Protein AF-A0A401Q6L5-F1 (afdb_monomer_lite)

Secondary structure (DSSP, 8-state):
-PPPPEEEEEETTEEEEEE---TTSEEE---TT-TT---EEEEEEEEEE-TT-EEEEEEE-SS--SEEESSSS--PPBSS---TTT--TT-EEEETTTTEEEEEEESTTS-----TT-SS-TT-EEEEEEEEEE--SSGGGPPPPPP---S---S---TTSHHHHHT-GGGTT-PPPTT------TT--

pLDDT: mean 80.49, std 14.36, range [46.62, 97.31]

Foldseek 3Di:
DDDWDWDFDDDPPDTDIDTDDDWPEEDEDDDPPPPAPQKDWDKDKDWFAAQLTKYKYKYFHPDAWLDWAWDPVRDDEDPDDDDSVPDAAFHKHADPVRRMIIGMHHLHPDDQDQPPDDPDDRNTDMDMTGTITHHAPDPNVDDPPDPPPPPCPPQQPPLVDLCSQLPDVQNPSGNDDPPDDDDDDPPND

InterPro domains:
  IPR052387 Fibrocystin [PTHR46769] (2-188)

Sequence (189 aa):
VSTVPYLDGHHYRYSGWKALIPSNETLSWYFERLDHITNISYTANFYHFKDNDYVLMLHHFPQSPNHFQILTPARNGSLQPLSWARNVNGDWYFDQDNLTLYYLVSGRGVPQQPNIISNLDPTMININVQFRVFRCFYQNCAPPPRATVTSGAPDYNVWSNSSFWELRSENNYSIPAEGDSVVIPKGKV

Structure (mmCIF, N/CA/C/O backbone):
data_AF-A0A401Q6L5-F1
#
_entry.id   AF-A0A401Q6L5-F1
#
loop_
_atom_site.group_PDB
_atom_site.id
_atom_site.type_symbol
_atom_site.label_atom_id
_atom_site.label_alt_id
_atom_site.label_comp_id
_atom_site.label_asym_id
_atom_site.label_entity_id
_atom_site.label_seq_id
_atom_site.pdbx_PDB_ins_code
_atom_site.Cartn_x
_atom_site.Cartn_y
_atom_site.Cartn_z
_atom_site.occupancy
_atom_site.B_iso_or_equiv
_atom_site.auth_seq_id
_atom_site.auth_comp_id
_atom_site.auth_asym_id
_atom_site.auth_atom_id
_atom_site.pdbx_PDB_model_num
ATOM 1 N N . VAL A 1 1 ? 3.802 -22.657 -3.151 1.00 47.16 1 VAL A N 1
ATOM 2 C CA . VAL A 1 1 ? 4.033 -21.301 -2.605 1.00 47.16 1 VAL A CA 1
ATOM 3 C C . VAL A 1 1 ? 5.535 -21.124 -2.492 1.00 47.16 1 VAL A C 1
ATOM 5 O O . VAL A 1 1 ? 6.165 -21.977 -1.883 1.00 47.16 1 VAL A O 1
ATOM 8 N N . SER A 1 2 ? 6.108 -20.132 -3.175 1.00 46.62 2 SER A N 1
ATOM 9 C CA . SER A 1 2 ? 7.536 -19.806 -3.071 1.00 46.62 2 SER A CA 1
ATOM 10 C C . SER A 1 2 ? 7.697 -18.751 -1.981 1.00 46.62 2 SER A C 1
ATOM 12 O O . SER A 1 2 ? 7.056 -17.704 -2.060 1.00 46.62 2 SER A O 1
ATOM 14 N N . THR A 1 3 ? 8.486 -19.037 -0.948 1.00 65.25 3 THR A N 1
ATOM 15 C CA . THR A 1 3 ? 8.753 -18.089 0.141 1.00 65.25 3 THR A CA 1
ATOM 16 C C . THR A 1 3 ? 10.013 -17.311 -0.195 1.00 65.25 3 THR A C 1
ATOM 18 O O . THR A 1 3 ? 11.064 -17.906 -0.434 1.00 65.25 3 THR A O 1
ATOM 21 N N . VAL A 1 4 ? 9.919 -15.982 -0.220 1.00 67.81 4 VAL A N 1
ATOM 22 C CA . VAL A 1 4 ? 11.081 -15.138 -0.501 1.00 67.81 4 VAL A CA 1
ATOM 23 C C . VAL A 1 4 ? 12.004 -15.135 0.725 1.00 67.81 4 VAL A C 1
ATOM 25 O O . VAL A 1 4 ? 11.559 -14.742 1.806 1.00 67.81 4 VAL A O 1
ATOM 28 N N . PRO A 1 5 ? 13.276 -15.560 0.600 1.00 71.19 5 PRO A N 1
ATOM 29 C CA . PRO A 1 5 ? 14.209 -15.514 1.716 1.00 71.19 5 PRO A CA 1
ATOM 30 C C . PRO A 1 5 ? 14.492 -14.059 2.090 1.00 71.19 5 PRO A C 1
ATOM 32 O O . PRO A 1 5 ? 14.669 -13.201 1.220 1.00 71.19 5 PRO A O 1
ATOM 35 N N . TYR A 1 6 ? 14.558 -13.786 3.390 1.00 72.88 6 TYR A N 1
ATOM 36 C CA . TYR A 1 6 ? 14.862 -12.461 3.907 1.00 72.88 6 TYR A CA 1
ATOM 37 C C . TYR A 1 6 ? 16.079 -12.491 4.828 1.00 72.88 6 TYR A C 1
ATOM 39 O O . TYR A 1 6 ? 16.360 -13.487 5.494 1.00 72.88 6 TYR A O 1
ATOM 47 N N . LEU A 1 7 ? 16.798 -11.373 4.871 1.00 70.25 7 LEU A N 1
ATOM 48 C CA . LEU A 1 7 ? 17.874 -11.129 5.824 1.00 70.25 7 LEU A CA 1
ATOM 49 C C . LEU A 1 7 ? 17.416 -10.078 6.830 1.00 70.25 7 LEU A C 1
ATOM 51 O O . LEU A 1 7 ? 16.885 -9.034 6.438 1.00 70.25 7 LEU A O 1
ATOM 55 N N . ASP A 1 8 ? 17.639 -10.355 8.113 1.00 67.38 8 ASP A N 1
ATOM 56 C CA . ASP A 1 8 ? 17.513 -9.349 9.161 1.00 67.38 8 ASP A CA 1
ATOM 57 C C . ASP A 1 8 ? 18.718 -8.406 9.085 1.00 67.38 8 ASP A C 1
ATOM 59 O O . ASP A 1 8 ? 19.875 -8.816 9.225 1.00 67.38 8 ASP A O 1
ATOM 63 N N . GLY A 1 9 ? 18.453 -7.147 8.751 1.00 59.09 9 GLY A N 1
ATOM 64 C CA . GLY A 1 9 ? 19.472 -6.127 8.597 1.00 59.09 9 GLY A CA 1
ATOM 65 C C . GLY A 1 9 ? 19.470 -5.184 9.787 1.00 59.09 9 GLY A C 1
ATOM 66 O O . GLY A 1 9 ? 18.683 -4.241 9.820 1.00 59.09 9 GLY A O 1
ATOM 67 N N . HIS A 1 10 ? 20.417 -5.357 10.706 1.00 49.84 10 HIS A N 1
ATOM 68 C CA . HIS A 1 10 ? 20.754 -4.318 11.675 1.00 49.84 10 HIS A CA 1
ATOM 69 C C . HIS A 1 10 ? 21.755 -3.337 11.054 1.00 49.84 10 HIS A C 1
ATOM 71 O O . HIS A 1 10 ? 22.954 -3.600 10.995 1.00 49.84 10 HIS A O 1
ATOM 77 N N . HIS A 1 11 ? 21.273 -2.184 10.590 1.00 51.03 11 HIS A N 1
ATOM 78 C CA . HIS A 1 11 ? 22.125 -1.020 10.336 1.00 51.03 11 HIS A CA 1
ATOM 79 C C . HIS A 1 11 ? 21.852 0.020 11.425 1.00 51.03 11 HIS A C 1
ATOM 81 O O . HIS A 1 11 ? 20.704 0.186 11.827 1.00 51.03 11 HIS A O 1
ATOM 87 N N . TYR A 1 12 ? 22.873 0.763 11.864 1.00 48.44 12 TYR A N 1
ATOM 88 C CA . TYR A 1 12 ? 22.839 1.710 13.000 1.00 48.44 12 TYR A CA 1
ATOM 89 C C . TYR A 1 12 ? 21.701 2.763 13.005 1.00 48.44 12 TYR A C 1
ATOM 91 O O . TYR A 1 12 ? 21.566 3.498 13.978 1.00 48.44 12 TYR A O 1
ATOM 99 N N . ARG A 1 13 ? 20.887 2.871 11.943 1.00 50.09 13 ARG A N 1
ATOM 100 C CA . ARG A 1 13 ? 19.726 3.774 11.856 1.00 50.09 13 ARG A CA 1
ATOM 101 C C . ARG A 1 13 ? 18.380 3.101 11.557 1.00 50.09 13 ARG A C 1
ATOM 103 O O . ARG A 1 13 ? 17.364 3.748 11.775 1.00 50.09 13 ARG A O 1
ATOM 110 N N . TYR A 1 14 ? 18.345 1.851 11.086 1.00 53.56 14 TYR A N 1
ATOM 111 C CA . TYR A 1 14 ? 17.099 1.159 10.734 1.00 53.56 14 TYR A CA 1
ATOM 112 C C . TYR A 1 14 ? 17.251 -0.352 10.945 1.00 53.56 14 TYR A C 1
ATOM 114 O O . TYR A 1 14 ? 18.115 -0.976 10.329 1.00 53.56 14 TYR A O 1
ATOM 122 N N . SER A 1 15 ? 16.396 -0.921 11.795 1.00 66.56 15 SER A N 1
ATOM 123 C CA . SER A 1 15 ? 16.124 -2.361 11.834 1.00 66.56 15 SER A CA 1
ATOM 124 C C . SER A 1 15 ? 15.038 -2.678 10.813 1.00 66.56 15 SER A C 1
ATOM 126 O O . SER A 1 15 ? 14.023 -1.981 10.760 1.00 66.56 15 SER A O 1
ATOM 128 N N . GLY A 1 16 ? 15.242 -3.706 9.995 1.00 74.62 16 GLY A N 1
ATOM 129 C CA . GLY A 1 16 ? 14.240 -4.140 9.030 1.00 74.62 16 GLY A CA 1
ATOM 130 C C . GLY A 1 16 ? 14.690 -5.332 8.197 1.00 74.62 16 GLY A C 1
ATOM 131 O O . GLY A 1 16 ? 15.856 -5.727 8.209 1.00 74.62 16 GLY A O 1
ATOM 132 N N . TRP A 1 17 ? 13.746 -5.881 7.441 1.00 81.88 17 TRP A N 1
ATOM 133 C CA . TRP A 1 17 ? 13.966 -7.041 6.585 1.00 81.88 17 TRP A CA 1
ATOM 134 C C . TRP A 1 17 ? 14.305 -6.620 5.159 1.00 81.88 17 TRP A C 1
ATOM 136 O O . TRP A 1 17 ? 13.762 -5.645 4.633 1.00 81.88 17 TRP A O 1
ATOM 146 N N . LYS A 1 18 ? 15.199 -7.375 4.519 1.00 84.81 18 LYS A N 1
ATOM 147 C CA . LYS A 1 18 ? 15.547 -7.207 3.104 1.00 84.81 18 LYS A CA 1
ATOM 148 C C . LYS A 1 18 ? 15.336 -8.515 2.370 1.00 84.81 18 LYS A C 1
ATOM 150 O O . LYS A 1 18 ? 15.726 -9.562 2.876 1.00 84.81 18 LYS A O 1
ATOM 155 N N . ALA A 1 19 ? 14.772 -8.435 1.175 1.00 85.44 19 ALA A N 1
ATOM 156 C CA . ALA A 1 19 ? 14.458 -9.587 0.348 1.00 85.44 19 ALA A CA 1
ATOM 157 C C . ALA A 1 19 ? 14.657 -9.239 -1.133 1.00 85.44 19 ALA A C 1
ATOM 159 O O . ALA A 1 19 ? 14.462 -8.090 -1.533 1.00 85.44 19 ALA A O 1
ATOM 160 N N . LEU A 1 20 ? 15.048 -10.230 -1.936 1.00 87.94 20 LEU A N 1
ATOM 161 C CA . LEU A 1 20 ? 15.057 -10.119 -3.395 1.00 87.94 20 LEU A CA 1
ATOM 162 C C . LEU A 1 20 ? 13.718 -10.613 -3.920 1.00 87.94 20 LEU A C 1
ATOM 164 O O . LEU A 1 20 ? 13.372 -11.772 -3.719 1.00 87.94 20 LEU A O 1
ATOM 168 N N . ILE A 1 21 ? 12.977 -9.740 -4.587 1.00 88.25 21 ILE A N 1
ATOM 169 C CA . ILE A 1 21 ? 11.648 -10.055 -5.101 1.00 88.25 21 ILE A CA 1
ATOM 170 C C . ILE A 1 21 ? 11.670 -10.170 -6.631 1.00 88.25 21 ILE A C 1
ATOM 172 O O . ILE A 1 21 ? 12.411 -9.424 -7.276 1.00 88.25 21 ILE A O 1
ATOM 176 N N . PRO A 1 22 ? 10.891 -11.089 -7.227 1.00 87.94 22 PRO A N 1
ATOM 177 C CA . PRO A 1 22 ? 10.763 -11.162 -8.676 1.00 87.94 22 PRO A CA 1
ATOM 178 C C . PRO A 1 22 ? 10.038 -9.920 -9.212 1.00 87.94 22 PRO A C 1
ATOM 180 O O . PRO A 1 22 ? 9.042 -9.469 -8.644 1.00 87.94 22 PRO A O 1
ATOM 183 N N . SER A 1 23 ? 10.557 -9.367 -10.309 1.00 85.94 23 SER A N 1
ATOM 184 C CA . SER A 1 23 ? 9.903 -8.278 -11.041 1.00 85.94 23 SER A CA 1
ATOM 185 C C . SER A 1 23 ? 8.742 -8.822 -11.876 1.00 85.94 23 SER A C 1
ATOM 187 O O . SER A 1 23 ? 8.784 -9.957 -12.346 1.00 85.94 23 SER A O 1
ATOM 189 N N . ASN A 1 24 ? 7.727 -7.991 -12.090 1.00 86.69 24 ASN A N 1
ATOM 190 C CA . ASN A 1 24 ? 6.527 -8.236 -12.893 1.00 86.69 24 ASN A CA 1
ATOM 191 C C . ASN A 1 24 ? 5.637 -9.383 -12.393 1.00 86.69 24 ASN A C 1
ATOM 193 O O . ASN A 1 24 ? 4.819 -9.918 -13.144 1.00 86.69 24 ASN A O 1
ATOM 197 N N . GLU A 1 25 ? 5.752 -9.723 -11.110 1.00 89.00 25 GLU A N 1
ATOM 198 C CA . GLU A 1 25 ? 4.947 -10.753 -10.458 1.00 89.00 25 GLU A CA 1
ATOM 199 C C . GLU A 1 25 ? 3.989 -10.190 -9.402 1.00 89.00 25 GLU A C 1
ATOM 201 O O . GLU A 1 25 ? 4.050 -9.022 -9.003 1.00 89.00 25 GLU A O 1
ATOM 206 N N . THR A 1 26 ? 3.070 -11.054 -8.962 1.00 91.62 26 THR A N 1
ATOM 207 C CA . THR A 1 26 ? 2.181 -10.789 -7.829 1.00 91.62 26 THR A CA 1
ATOM 208 C C . THR A 1 26 ? 2.727 -11.458 -6.579 1.00 91.62 26 THR A C 1
ATOM 210 O O . THR A 1 26 ? 2.923 -12.672 -6.558 1.00 91.62 26 THR A O 1
ATOM 213 N N . LEU A 1 27 ? 2.943 -10.677 -5.524 1.00 91.81 27 LEU A N 1
ATOM 214 C CA . LEU A 1 27 ? 3.530 -11.141 -4.275 1.00 91.81 27 LEU A CA 1
ATOM 215 C C . LEU A 1 27 ? 2.526 -11.036 -3.139 1.00 91.81 27 LEU A C 1
ATOM 217 O O . LEU A 1 27 ? 2.063 -9.949 -2.798 1.00 91.81 27 LEU A O 1
ATOM 221 N N . SER A 1 28 ? 2.237 -12.180 -2.524 1.00 90.94 28 SER A N 1
ATOM 222 C CA . SER A 1 28 ? 1.484 -12.242 -1.277 1.00 90.94 28 SER A CA 1
ATOM 223 C C . SER A 1 28 ? 2.401 -11.884 -0.117 1.00 90.94 28 SER A C 1
ATOM 225 O O . SER A 1 28 ? 3.315 -12.641 0.211 1.00 90.94 28 SER A O 1
ATOM 227 N N . TRP A 1 29 ? 2.141 -10.749 0.519 1.00 87.00 29 TRP A N 1
ATOM 228 C CA . TRP A 1 29 ? 2.836 -10.318 1.721 1.00 87.00 29 TRP A CA 1
ATOM 229 C C . TRP A 1 29 ? 1.934 -10.556 2.929 1.00 87.00 29 TRP A C 1
ATOM 231 O O . TRP A 1 29 ? 0.799 -10.092 2.972 1.00 87.00 29 TRP A O 1
ATOM 241 N N . TYR A 1 30 ? 2.432 -11.282 3.923 1.00 85.44 30 TYR A N 1
ATOM 242 C CA . TYR A 1 30 ? 1.715 -11.518 5.170 1.00 85.44 30 TYR A CA 1
ATOM 243 C C . TYR A 1 30 ? 2.706 -11.660 6.322 1.00 85.44 30 TYR A C 1
ATOM 245 O O . TYR A 1 30 ? 3.886 -11.946 6.117 1.00 85.44 30 TYR A O 1
ATOM 253 N N . PHE A 1 31 ? 2.223 -11.439 7.540 1.00 79.75 31 PHE A N 1
ATOM 254 C CA . PHE A 1 31 ? 3.014 -11.631 8.746 1.00 79.75 31 PHE A CA 1
ATOM 255 C C . PHE A 1 31 ? 2.628 -12.962 9.386 1.00 79.75 31 PHE A C 1
ATOM 257 O O . PHE A 1 31 ? 1.464 -13.194 9.708 1.00 79.75 31 PHE A O 1
ATOM 264 N N . GLU A 1 32 ? 3.601 -13.851 9.553 1.00 76.56 32 GLU A N 1
ATOM 265 C CA . GLU A 1 32 ? 3.371 -15.150 10.182 1.00 76.56 32 GLU A CA 1
ATOM 266 C C . GLU A 1 32 ? 3.078 -15.014 11.680 1.00 76.56 32 GLU A C 1
ATOM 268 O O . GLU A 1 32 ? 3.728 -14.236 12.379 1.00 76.56 32 GLU A O 1
ATOM 273 N N . ARG A 1 33 ? 2.154 -15.849 12.180 1.00 69.44 33 ARG A N 1
ATOM 274 C CA . ARG A 1 33 ? 1.802 -15.987 13.610 1.00 69.44 33 ARG A CA 1
ATOM 275 C C . ARG A 1 33 ? 1.191 -14.735 14.248 1.00 69.44 33 ARG A C 1
ATOM 277 O O . ARG A 1 33 ? 1.338 -14.515 15.449 1.00 69.44 33 ARG A O 1
ATOM 284 N N . LEU A 1 34 ? 0.511 -13.913 13.454 1.00 67.50 34 LEU A N 1
ATOM 285 C CA . LEU A 1 34 ? -0.226 -12.751 13.936 1.00 67.50 34 LEU A CA 1
ATOM 286 C C . LEU A 1 34 ? -1.681 -12.862 13.466 1.00 67.50 34 LEU A C 1
ATOM 288 O O . LEU A 1 34 ? -2.046 -12.398 12.391 1.00 67.50 34 LEU A O 1
ATOM 292 N N . ASP A 1 35 ? -2.506 -13.512 14.288 1.00 58.75 35 ASP A N 1
ATOM 293 C CA . ASP A 1 35 ? -3.836 -14.010 13.899 1.00 58.75 35 ASP A CA 1
ATOM 294 C C . ASP A 1 35 ? -4.891 -12.913 13.648 1.00 58.75 35 ASP A C 1
ATOM 296 O O . ASP A 1 35 ? -5.978 -13.194 13.150 1.00 58.75 35 ASP A O 1
ATOM 300 N N . HIS A 1 36 ? -4.617 -11.658 14.018 1.00 62.19 36 HIS A N 1
ATOM 301 C CA . HIS A 1 36 ? -5.632 -10.597 14.040 1.00 62.19 36 HIS A CA 1
ATOM 302 C C . HIS A 1 36 ? -5.080 -9.195 13.749 1.00 62.19 36 HIS A C 1
ATOM 304 O O . HIS A 1 36 ? -5.542 -8.208 14.331 1.00 62.19 36 HIS A O 1
ATOM 310 N N . ILE A 1 37 ? -4.107 -9.061 12.841 1.00 67.31 37 ILE A N 1
ATOM 311 C CA . ILE A 1 37 ? -3.666 -7.718 12.447 1.00 67.31 37 ILE A CA 1
ATOM 312 C C . ILE A 1 37 ? -4.709 -7.075 11.533 1.00 67.31 37 ILE A C 1
ATOM 314 O O . ILE A 1 37 ? -4.789 -7.347 10.339 1.00 67.31 37 ILE A O 1
ATOM 318 N N . THR A 1 38 ? -5.495 -6.175 12.113 1.00 68.62 38 THR A N 1
ATOM 319 C CA . THR A 1 38 ? -6.417 -5.283 11.392 1.00 68.62 38 THR A CA 1
ATOM 320 C C . THR A 1 38 ? -5.801 -3.916 11.095 1.00 68.62 38 THR A C 1
ATOM 322 O O . THR A 1 38 ? -6.381 -3.123 10.355 1.00 68.62 38 THR A O 1
ATOM 325 N N . ASN A 1 39 ? -4.633 -3.634 11.677 1.00 85.62 39 ASN A N 1
ATOM 326 C CA . ASN A 1 39 ? -3.897 -2.390 11.517 1.00 85.62 39 ASN A CA 1
ATOM 327 C C . ASN A 1 39 ? -2.444 -2.698 11.151 1.00 85.62 39 ASN A C 1
ATOM 329 O O . ASN A 1 39 ? -1.664 -3.136 11.996 1.00 85.62 39 ASN A O 1
ATOM 333 N N . ILE A 1 40 ? -2.101 -2.487 9.884 1.00 87.88 40 ILE A N 1
ATOM 334 C CA . ILE A 1 40 ? -0.755 -2.704 9.362 1.00 87.88 40 ILE A CA 1
ATOM 335 C C . ILE A 1 40 ? -0.187 -1.349 8.960 1.00 87.88 40 ILE A C 1
ATOM 337 O O . ILE A 1 40 ? -0.759 -0.639 8.128 1.00 87.88 40 ILE A O 1
ATOM 341 N N . SER A 1 41 ? 0.984 -1.024 9.502 1.00 90.25 41 SER A N 1
ATOM 342 C CA . SER A 1 41 ? 1.768 0.119 9.053 1.00 90.25 41 SER A CA 1
ATOM 343 C C . SER A 1 41 ? 3.236 -0.245 8.906 1.00 90.25 41 SER A C 1
ATOM 345 O O . SER A 1 41 ? 3.828 -0.777 9.844 1.00 90.25 41 SER A O 1
ATOM 347 N N . TYR A 1 42 ? 3.832 0.080 7.763 1.00 90.25 42 TYR A N 1
ATOM 348 C CA . TYR A 1 42 ? 5.268 -0.065 7.543 1.00 90.25 42 TYR A CA 1
ATOM 349 C C . TYR A 1 42 ? 5.767 0.906 6.474 1.00 90.25 42 TYR A C 1
ATOM 351 O O . TYR A 1 42 ? 5.008 1.407 5.643 1.00 90.25 42 TYR A O 1
ATOM 359 N N . THR A 1 43 ? 7.078 1.119 6.474 1.00 91.31 43 THR A N 1
ATOM 360 C CA . THR A 1 43 ? 7.783 1.782 5.378 1.00 91.31 43 THR A CA 1
ATOM 361 C C . THR A 1 43 ? 8.601 0.738 4.633 1.00 91.31 43 THR A C 1
ATOM 363 O O . THR A 1 43 ? 9.310 -0.045 5.264 1.00 91.31 43 THR A O 1
ATOM 366 N N . ALA A 1 44 ? 8.524 0.730 3.306 1.00 90.75 44 ALA A N 1
ATOM 367 C CA . ALA A 1 44 ? 9.322 -0.153 2.460 1.00 90.75 44 ALA A CA 1
ATOM 368 C C . ALA A 1 44 ? 10.017 0.646 1.357 1.00 90.75 44 ALA A C 1
ATOM 370 O O . ALA A 1 44 ? 9.455 1.600 0.821 1.00 90.75 44 ALA A O 1
ATOM 371 N N . ASN A 1 45 ? 11.243 0.251 1.020 1.00 90.75 45 ASN A N 1
ATOM 372 C CA . ASN A 1 45 ? 11.984 0.805 -0.107 1.00 90.75 45 ASN A CA 1
ATOM 373 C C . ASN A 1 45 ? 12.181 -0.287 -1.151 1.00 90.75 45 ASN A C 1
ATOM 375 O O . ASN A 1 45 ? 12.801 -1.314 -0.874 1.00 90.75 45 ASN A O 1
ATOM 379 N N . PHE A 1 46 ? 11.662 -0.034 -2.343 1.00 91.19 46 PHE A N 1
ATOM 380 C CA . PHE A 1 46 ? 11.824 -0.876 -3.514 1.00 91.19 46 PHE A CA 1
ATOM 381 C C . PHE A 1 46 ? 12.894 -0.241 -4.393 1.00 91.19 46 PHE A C 1
ATOM 383 O O . PHE A 1 46 ? 12.763 0.915 -4.792 1.00 91.19 46 PHE A O 1
ATOM 390 N N . TYR A 1 47 ? 13.985 -0.961 -4.628 1.00 89.31 47 TYR A N 1
ATOM 391 C CA . TYR A 1 47 ? 15.166 -0.417 -5.292 1.00 89.31 47 TYR A CA 1
ATOM 392 C C . TYR A 1 47 ? 15.223 -0.826 -6.761 1.00 89.31 47 TYR A C 1
ATOM 394 O O . TYR A 1 47 ? 14.812 -1.930 -7.109 1.00 89.31 47 TYR A O 1
ATOM 402 N N . HIS A 1 48 ? 15.817 0.042 -7.581 1.00 88.31 48 HIS A N 1
ATOM 403 C CA . HIS A 1 48 ? 16.215 -0.251 -8.962 1.00 88.31 48 HIS A CA 1
ATOM 404 C C . HIS A 1 48 ? 15.070 -0.583 -9.934 1.00 88.31 48 HIS A C 1
ATOM 406 O O . HIS A 1 48 ? 15.209 -1.461 -10.781 1.00 88.31 48 HIS A O 1
ATOM 412 N N . PHE A 1 49 ? 13.955 0.140 -9.845 1.00 90.12 49 PHE A N 1
ATOM 413 C CA . PHE A 1 49 ? 12.851 0.005 -10.797 1.00 90.12 49 PHE A CA 1
ATOM 414 C C . PHE A 1 49 ? 13.137 0.819 -12.059 1.00 90.12 49 PHE A C 1
ATOM 416 O O . PHE A 1 49 ? 13.415 2.016 -11.968 1.00 90.12 49 PHE A O 1
ATOM 423 N N . LYS A 1 50 ? 13.027 0.202 -13.237 1.00 90.06 50 LYS A N 1
ATOM 424 C CA . LYS A 1 50 ? 12.875 0.914 -14.515 1.00 90.06 50 LYS A CA 1
ATOM 425 C C . LYS A 1 50 ? 11.416 1.286 -14.746 1.00 90.06 50 LYS A C 1
ATOM 427 O O . LYS A 1 50 ? 10.525 0.759 -14.088 1.00 90.06 50 LYS A O 1
ATOM 432 N N . ASP A 1 51 ? 11.159 2.145 -15.734 1.00 88.81 51 ASP A N 1
ATOM 433 C CA . ASP A 1 51 ? 9.798 2.598 -16.068 1.00 88.81 51 ASP A CA 1
ATOM 434 C C . ASP A 1 51 ? 8.811 1.437 -16.278 1.00 88.81 51 ASP A C 1
ATOM 436 O O . ASP A 1 51 ? 7.679 1.515 -15.816 1.00 88.81 51 ASP A O 1
ATOM 440 N N . ASN A 1 52 ? 9.264 0.336 -16.890 1.00 90.81 52 ASN A N 1
ATOM 441 C CA . ASN A 1 52 ? 8.443 -0.846 -17.167 1.00 90.81 52 ASN A CA 1
ATOM 442 C C . ASN A 1 52 ? 8.447 -1.915 -16.066 1.00 90.81 52 ASN A C 1
ATOM 444 O O . ASN A 1 52 ? 7.742 -2.913 -16.209 1.00 90.81 52 ASN A O 1
ATOM 448 N N . ASP A 1 53 ? 9.229 -1.735 -15.002 1.00 91.94 53 ASP A N 1
ATOM 449 C CA . ASP A 1 53 ? 9.245 -2.680 -13.891 1.00 91.94 53 ASP A CA 1
ATOM 450 C C . ASP A 1 53 ? 8.074 -2.394 -12.956 1.00 91.94 53 ASP A C 1
ATOM 452 O O . ASP A 1 53 ? 7.798 -1.241 -12.590 1.00 91.94 53 ASP A O 1
ATOM 456 N N . TYR A 1 54 ? 7.394 -3.456 -12.540 1.00 93.69 54 TYR A N 1
ATOM 457 C CA . TYR A 1 54 ? 6.346 -3.372 -11.539 1.00 93.69 54 TYR A CA 1
ATOM 458 C C . TYR A 1 54 ? 6.303 -4.615 -10.658 1.00 93.69 54 TYR A C 1
ATOM 460 O O . TYR A 1 54 ? 6.781 -5.680 -11.021 1.00 93.69 54 TYR A O 1
ATOM 468 N N . VAL A 1 55 ? 5.681 -4.488 -9.496 1.00 94.12 55 VAL A N 1
ATOM 469 C CA . VAL A 1 55 ? 5.307 -5.606 -8.635 1.00 94.12 55 VAL A CA 1
ATOM 470 C C . VAL A 1 55 ? 3.899 -5.337 -8.127 1.00 94.12 55 VAL A C 1
ATOM 472 O O . VAL A 1 55 ? 3.586 -4.225 -7.688 1.00 94.12 55 VAL A O 1
ATOM 475 N N . LEU A 1 56 ? 3.041 -6.352 -8.203 1.00 94.88 56 LEU A N 1
ATOM 476 C CA . LEU A 1 56 ? 1.708 -6.298 -7.620 1.00 94.88 56 LEU A CA 1
ATOM 477 C C . LEU A 1 56 ? 1.767 -6.895 -6.218 1.00 94.88 56 LEU A C 1
ATOM 479 O O . LEU A 1 56 ? 2.011 -8.083 -6.042 1.00 94.88 56 LEU A O 1
ATOM 483 N N . MET A 1 57 ? 1.549 -6.070 -5.210 1.00 94.69 57 MET A N 1
ATOM 484 C CA . MET A 1 57 ? 1.606 -6.499 -3.821 1.00 94.69 57 MET A CA 1
ATOM 485 C C . MET A 1 57 ? 0.198 -6.817 -3.326 1.00 94.69 57 MET A C 1
ATOM 487 O O . MET A 1 57 ? -0.723 -6.025 -3.532 1.00 94.69 57 MET A O 1
ATOM 491 N N . LEU A 1 58 ? 0.048 -7.956 -2.656 1.00 94.00 58 LEU A N 1
ATOM 492 C CA . LEU A 1 58 ? -1.212 -8.452 -2.113 1.00 94.00 58 LEU A CA 1
ATOM 493 C C . LEU A 1 58 ? -1.131 -8.587 -0.588 1.00 94.00 58 LEU A C 1
ATOM 495 O O . LEU A 1 58 ? -0.176 -9.165 -0.073 1.00 94.00 58 LEU A O 1
ATOM 499 N N . HIS A 1 59 ? -2.157 -8.098 0.112 1.00 92.38 59 HIS A N 1
ATOM 500 C CA . HIS A 1 59 ? -2.398 -8.358 1.538 1.00 92.38 59 HIS A CA 1
ATOM 501 C C . HIS A 1 59 ? -3.807 -8.902 1.734 1.00 92.38 59 HIS A C 1
ATOM 503 O O . HIS A 1 59 ? -4.776 -8.292 1.277 1.00 92.38 59 HIS A O 1
ATOM 509 N N . HIS A 1 60 ? -3.919 -10.009 2.459 1.00 91.56 60 HIS A N 1
ATOM 510 C CA . HIS A 1 60 ? -5.200 -10.547 2.901 1.00 91.56 60 HIS A CA 1
ATOM 511 C C . HIS A 1 60 ? -5.506 -10.070 4.323 1.00 91.56 60 HIS A C 1
ATOM 513 O O . HIS A 1 60 ? -4.631 -10.126 5.191 1.00 91.56 60 HIS A O 1
ATOM 519 N N . PHE A 1 61 ? -6.735 -9.612 4.567 1.00 89.44 61 PHE A N 1
ATOM 520 C CA . PHE A 1 61 ? -7.139 -9.083 5.866 1.00 89.44 61 PHE A CA 1
ATOM 521 C C . PHE A 1 61 ? -8.207 -9.948 6.538 1.00 89.44 61 PHE A C 1
ATOM 523 O O . PHE A 1 61 ? -9.186 -10.322 5.898 1.00 89.44 61 PHE A O 1
ATOM 530 N N . PRO A 1 62 ? -8.104 -10.174 7.861 1.00 86.62 62 PRO A N 1
ATOM 531 C CA . PRO A 1 62 ? -9.134 -10.892 8.612 1.00 86.62 62 PRO A CA 1
ATOM 532 C C . PRO A 1 62 ? -10.415 -10.064 8.813 1.00 86.62 62 PRO A C 1
ATOM 534 O O . PRO A 1 62 ? -11.448 -10.600 9.205 1.00 86.62 62 PRO A O 1
ATOM 537 N N . GLN A 1 63 ? -10.358 -8.744 8.604 1.00 86.62 63 GLN A N 1
ATOM 538 C CA . GLN A 1 63 ? -11.495 -7.826 8.713 1.00 86.62 63 GLN A CA 1
ATOM 539 C C . GLN A 1 63 ? -11.375 -6.716 7.670 1.00 86.62 63 GLN A C 1
ATOM 541 O O . GLN A 1 63 ? -10.263 -6.293 7.366 1.00 86.62 63 GLN A O 1
ATOM 546 N N . SER A 1 64 ? -12.506 -6.186 7.195 1.00 88.62 64 SER A N 1
ATOM 547 C CA . SER A 1 64 ? -12.526 -5.076 6.233 1.00 88.62 64 SER A CA 1
ATOM 548 C C . SER A 1 64 ? -11.925 -3.792 6.827 1.00 88.62 64 SER A C 1
ATOM 550 O O . SER A 1 64 ? -12.521 -3.215 7.746 1.00 88.62 64 SER A O 1
ATOM 552 N N . PRO A 1 65 ? -10.802 -3.283 6.287 1.00 89.94 65 PRO A N 1
ATOM 553 C CA . PRO A 1 65 ? -10.291 -1.959 6.624 1.00 89.94 65 PRO A CA 1
ATOM 554 C C . PRO A 1 65 ? -11.177 -0.858 6.021 1.00 89.94 65 PRO A C 1
ATOM 556 O O . PRO A 1 65 ? -11.979 -1.110 5.119 1.00 89.94 65 PRO A O 1
ATOM 559 N N . ASN A 1 66 ? -11.034 0.376 6.514 1.00 89.56 66 ASN A N 1
ATOM 560 C CA . ASN A 1 66 ? -11.756 1.546 5.981 1.00 89.56 66 ASN A CA 1
ATOM 561 C C . ASN A 1 66 ? -10.816 2.637 5.465 1.00 89.56 66 ASN A C 1
ATOM 563 O O . ASN A 1 66 ? -11.260 3.545 4.767 1.00 89.56 66 ASN A O 1
ATOM 567 N N . HIS A 1 67 ? -9.537 2.566 5.828 1.00 90.94 67 HIS A N 1
ATOM 568 C CA . HIS A 1 67 ? -8.523 3.514 5.410 1.00 90.94 67 HIS A CA 1
ATOM 569 C C . HIS A 1 67 ? -7.381 2.783 4.721 1.00 90.94 67 HIS A C 1
ATOM 571 O O . HIS A 1 67 ? -6.872 1.792 5.247 1.00 90.94 67 HIS A O 1
ATOM 577 N N . PHE A 1 68 ? -6.967 3.311 3.572 1.00 93.31 68 PHE A N 1
ATOM 578 C CA . PHE A 1 68 ? -5.880 2.778 2.768 1.00 93.31 68 PHE A CA 1
ATOM 579 C C . PHE A 1 68 ? -4.959 3.918 2.347 1.00 93.31 68 PHE A C 1
ATOM 581 O O . PHE A 1 68 ? -5.376 4.857 1.670 1.00 93.31 68 PHE A O 1
ATOM 588 N N . GLN A 1 69 ? -3.692 3.816 2.729 1.00 94.75 69 GLN A N 1
ATOM 589 C CA . GLN A 1 69 ? -2.630 4.709 2.295 1.00 94.75 69 GLN A CA 1
ATOM 590 C C . GLN A 1 69 ? -1.433 3.851 1.893 1.00 94.75 69 GLN A C 1
ATOM 592 O O . GLN A 1 69 ? -0.858 3.156 2.722 1.00 94.75 69 GLN A O 1
ATOM 597 N N . ILE A 1 70 ? -1.078 3.875 0.609 1.00 95.06 70 ILE A N 1
ATOM 598 C CA . ILE A 1 70 ? 0.082 3.141 0.074 1.00 95.06 70 ILE A CA 1
ATOM 599 C C . ILE A 1 70 ? 1.289 4.069 -0.066 1.00 95.06 70 ILE A C 1
ATOM 601 O O . ILE A 1 70 ? 2.417 3.707 0.267 1.00 95.06 70 ILE A O 1
ATOM 605 N N . LEU A 1 71 ? 1.038 5.281 -0.563 1.00 93.00 71 LEU A N 1
ATOM 606 C CA . LEU A 1 71 ? 2.019 6.338 -0.769 1.00 93.00 71 LEU A CA 1
ATOM 607 C C . LEU A 1 71 ? 1.572 7.616 -0.055 1.00 93.00 71 LEU A C 1
ATOM 609 O O . LEU A 1 71 ? 0.413 7.765 0.340 1.00 93.00 71 LEU A O 1
ATOM 613 N N . THR A 1 72 ? 2.504 8.557 0.051 1.00 88.19 72 THR A N 1
ATOM 614 C CA . THR A 1 72 ? 2.236 9.932 0.472 1.00 88.19 72 THR A CA 1
ATOM 615 C C . THR A 1 72 ? 2.591 10.860 -0.695 1.00 88.19 72 THR A C 1
ATOM 617 O O . THR A 1 72 ? 3.751 10.854 -1.109 1.00 88.19 72 THR A O 1
ATOM 620 N N . PRO A 1 73 ? 1.645 11.652 -1.237 1.00 88.56 73 PRO A N 1
ATOM 621 C CA . PRO A 1 73 ? 0.252 11.807 -0.805 1.00 88.56 73 PRO A CA 1
ATOM 622 C C . PRO A 1 73 ? -0.625 10.576 -1.095 1.00 88.56 73 PRO A C 1
ATOM 624 O O . PRO A 1 73 ? -0.345 9.797 -2.006 1.00 88.56 73 PRO A O 1
ATOM 627 N N . ALA A 1 74 ? -1.697 10.417 -0.311 1.00 88.06 74 ALA A N 1
ATOM 628 C CA . ALA A 1 74 ? -2.653 9.327 -0.485 1.00 88.06 74 ALA A CA 1
ATOM 629 C C . ALA A 1 74 ? -3.382 9.438 -1.835 1.00 88.06 74 ALA A C 1
ATOM 631 O O . ALA A 1 74 ? -3.700 10.535 -2.298 1.00 88.06 74 ALA A O 1
ATOM 632 N N . ARG A 1 75 ? -3.657 8.288 -2.456 1.00 91.31 75 ARG A N 1
ATOM 633 C CA . ARG A 1 75 ? -4.370 8.179 -3.737 1.00 91.31 75 ARG A CA 1
ATOM 634 C C . ARG A 1 75 ? -5.708 7.480 -3.521 1.00 91.31 75 ARG A C 1
ATOM 636 O O . ARG A 1 75 ? -5.831 6.663 -2.611 1.00 91.31 75 ARG A O 1
ATOM 643 N N . ASN A 1 76 ? -6.692 7.793 -4.358 1.00 93.88 76 ASN A N 1
ATOM 644 C CA . ASN A 1 76 ? -7.991 7.123 -4.325 1.00 93.88 76 ASN A CA 1
ATOM 645 C C . ASN A 1 76 ? -7.876 5.683 -4.837 1.00 93.88 76 ASN A C 1
ATOM 647 O O . ASN A 1 76 ? -7.063 5.398 -5.716 1.00 93.88 76 ASN A O 1
ATOM 651 N N . GLY A 1 77 ? -8.714 4.799 -4.301 1.00 94.56 77 GLY A N 1
ATOM 652 C CA . GLY A 1 77 ? -8.776 3.407 -4.731 1.00 94.56 77 GLY A CA 1
ATOM 653 C C . GLY A 1 77 ? -9.399 3.263 -6.112 1.00 94.56 77 GLY A C 1
ATOM 654 O O . GLY A 1 77 ? -10.338 3.977 -6.470 1.00 94.56 77 GLY A O 1
ATOM 655 N N . SER A 1 78 ? -8.880 2.314 -6.880 1.00 96.31 78 SER A N 1
ATOM 656 C CA . SER A 1 78 ? -9.477 1.855 -8.125 1.00 96.31 78 SER A CA 1
ATOM 657 C C . SER A 1 78 ? -10.789 1.124 -7.840 1.00 96.31 78 SER A C 1
ATOM 659 O O . SER A 1 78 ? -10.907 0.398 -6.856 1.00 96.31 78 SER A O 1
ATOM 661 N N . LEU A 1 79 ? -11.762 1.279 -8.738 1.00 95.00 79 LEU A N 1
ATOM 662 C CA . LEU A 1 79 ? -13.019 0.521 -8.716 1.00 95.00 79 LEU A CA 1
ATOM 663 C C . LEU A 1 79 ? -12.893 -0.843 -9.411 1.00 95.00 79 LEU A C 1
ATOM 665 O O . LEU A 1 79 ? -13.762 -1.695 -9.265 1.00 95.00 79 LEU A O 1
ATOM 669 N N . GLN A 1 80 ? -11.834 -1.035 -10.199 1.00 95.88 80 GLN A N 1
ATOM 670 C CA . GLN A 1 80 ? -11.568 -2.259 -10.955 1.00 95.88 80 GLN A CA 1
ATOM 671 C C . GLN A 1 80 ? -10.225 -2.869 -10.535 1.00 95.88 80 GLN A C 1
ATOM 673 O O . GLN A 1 80 ? -9.332 -2.122 -10.114 1.00 95.88 80 GLN A O 1
ATOM 678 N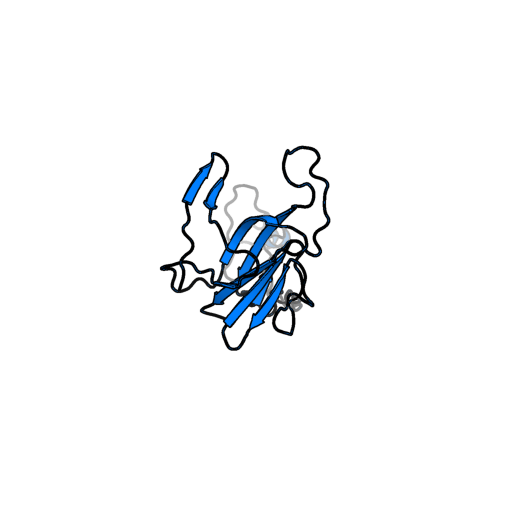 N . PRO A 1 81 ? -10.040 -4.190 -10.716 1.00 95.75 81 PRO A N 1
ATOM 679 C CA . PRO A 1 81 ? -8.750 -4.835 -10.521 1.00 95.75 81 PRO A CA 1
ATOM 680 C C . PRO A 1 81 ? -7.626 -4.132 -11.284 1.00 95.75 81 PRO A C 1
ATOM 682 O O . PRO A 1 81 ? -7.808 -3.658 -12.412 1.00 95.75 81 PRO A O 1
ATOM 685 N N . LEU A 1 82 ? -6.457 -4.069 -10.648 1.00 95.06 82 LEU A N 1
ATOM 686 C CA . LEU A 1 82 ? -5.292 -3.396 -11.206 1.00 95.06 82 LEU A CA 1
ATOM 687 C C . LEU A 1 82 ? -4.772 -4.138 -12.438 1.00 95.06 82 LEU A C 1
ATOM 689 O O 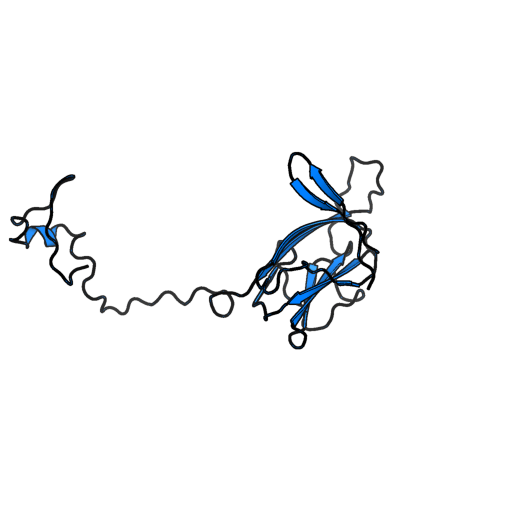. LEU A 1 82 ? -4.776 -5.365 -12.511 1.00 95.06 82 LEU A O 1
ATOM 693 N N . SER A 1 83 ? -4.287 -3.372 -13.407 1.00 91.19 83 SER A N 1
ATOM 694 C CA . SER A 1 83 ? -3.683 -3.886 -14.630 1.00 91.19 83 SER A CA 1
ATOM 695 C C . SER A 1 83 ? -2.526 -2.995 -15.049 1.00 91.19 83 SER A C 1
ATOM 697 O O . SER A 1 83 ? -2.652 -1.770 -15.048 1.00 91.19 83 SER A O 1
ATOM 699 N N . TRP A 1 84 ? -1.425 -3.601 -15.493 1.00 86.88 84 TRP A N 1
ATOM 700 C CA . TRP A 1 84 ? -0.259 -2.855 -15.969 1.00 86.88 84 TRP A CA 1
ATOM 701 C C . TRP A 1 84 ? -0.606 -1.830 -17.062 1.00 86.88 84 TRP A C 1
ATOM 703 O O . TRP A 1 84 ? -0.049 -0.739 -17.104 1.00 86.88 84 TRP A O 1
ATOM 713 N N . ALA A 1 85 ? -1.566 -2.137 -17.936 1.00 88.88 85 ALA A N 1
ATOM 714 C CA . ALA A 1 85 ? -1.943 -1.258 -19.042 1.00 88.88 85 ALA A CA 1
ATOM 715 C C . ALA A 1 85 ? -2.585 0.072 -18.604 1.00 88.88 85 ALA A C 1
ATOM 717 O O . ALA A 1 85 ? -2.532 1.040 -19.357 1.00 88.88 85 ALA A O 1
ATOM 718 N N . ARG A 1 86 ? -3.216 0.123 -17.423 1.00 91.62 86 ARG A N 1
ATOM 719 C CA . ARG A 1 86 ? -4.061 1.258 -17.002 1.00 91.62 86 ARG A CA 1
ATOM 720 C C . ARG A 1 86 ? -3.622 1.909 -15.698 1.00 91.62 86 ARG A C 1
ATOM 722 O O . ARG A 1 86 ? -4.136 2.971 -15.365 1.00 91.62 86 ARG A O 1
ATOM 729 N N . ASN A 1 87 ? -2.709 1.276 -14.969 1.00 94.88 87 ASN A N 1
ATOM 730 C CA . ASN A 1 87 ? -2.330 1.695 -13.631 1.00 94.88 87 ASN A CA 1
ATOM 731 C C . ASN A 1 87 ? -0.879 2.167 -13.557 1.00 94.88 87 ASN A C 1
ATOM 733 O O . ASN A 1 87 ? -0.032 1.806 -14.379 1.00 94.88 87 ASN A O 1
ATOM 737 N N . VAL A 1 88 ? -0.623 3.006 -12.559 1.00 94.38 88 VAL A N 1
ATOM 738 C CA . VAL A 1 88 ? 0.687 3.597 -12.262 1.00 94.38 88 VAL A CA 1
ATOM 739 C C . VAL A 1 88 ? 1.027 3.420 -10.785 1.00 94.38 88 VAL A C 1
ATOM 741 O O . VAL A 1 88 ? 0.201 2.960 -9.992 1.00 94.38 88 VAL A O 1
ATOM 744 N N . ASN A 1 89 ? 2.247 3.800 -10.406 1.00 94.56 89 ASN A N 1
ATOM 745 C CA . ASN A 1 89 ? 2.758 3.606 -9.057 1.00 94.56 89 ASN A CA 1
ATOM 746 C C . ASN A 1 89 ? 1.794 4.118 -7.969 1.00 94.56 89 ASN A C 1
ATOM 748 O O . ASN A 1 89 ? 1.312 5.254 -8.009 1.00 94.56 89 ASN A O 1
ATOM 752 N N . GLY A 1 90 ? 1.528 3.281 -6.969 1.00 94.25 90 GLY A N 1
ATOM 753 C CA . GLY A 1 90 ? 0.655 3.594 -5.841 1.00 94.25 90 GLY A CA 1
ATOM 754 C C . GLY A 1 90 ? -0.843 3.504 -6.115 1.00 94.25 90 GLY A C 1
ATOM 755 O O . GLY A 1 90 ? -1.614 3.804 -5.203 1.00 94.25 90 GLY A O 1
ATOM 756 N N . ASP A 1 91 ? -1.274 3.116 -7.321 1.00 96.25 91 ASP A N 1
ATOM 757 C CA . ASP A 1 91 ? -2.663 2.695 -7.525 1.00 96.25 91 ASP A CA 1
ATOM 758 C C . ASP A 1 91 ? -2.947 1.447 -6.684 1.00 96.25 91 ASP A C 1
ATOM 760 O O . ASP A 1 91 ? -2.110 0.547 -6.566 1.00 96.25 91 ASP A O 1
ATOM 764 N N . TRP A 1 92 ? -4.144 1.385 -6.109 1.00 97.25 92 TRP A N 1
ATOM 765 C CA . TRP A 1 92 ? -4.572 0.273 -5.271 1.00 97.25 92 TRP A CA 1
ATOM 766 C C . TRP A 1 92 ? -6.024 -0.109 -5.547 1.00 97.25 92 TRP A C 1
AT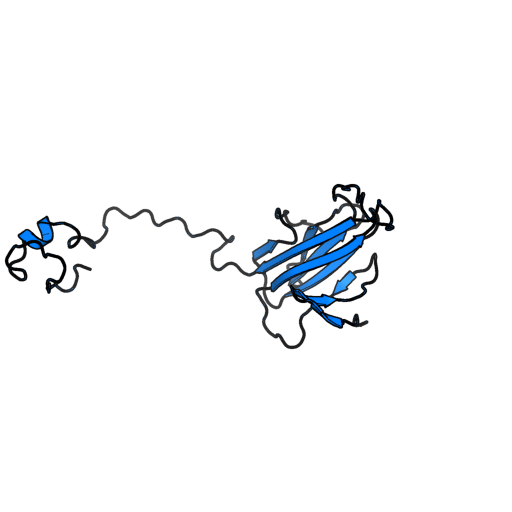OM 768 O O . TRP A 1 92 ? -6.812 0.716 -5.999 1.00 97.25 92 TRP A O 1
ATOM 778 N N . TYR A 1 93 ? -6.373 -1.364 -5.297 1.00 97.31 93 TYR A N 1
ATOM 779 C CA . TYR A 1 93 ? -7.712 -1.930 -5.440 1.00 97.31 93 TYR A CA 1
ATOM 780 C C . TYR A 1 93 ? -7.996 -2.810 -4.226 1.00 97.31 93 TYR A C 1
ATOM 782 O O . TYR A 1 93 ? -7.145 -3.608 -3.835 1.00 97.31 93 TYR A O 1
ATOM 790 N N . PHE A 1 94 ? -9.176 -2.669 -3.632 1.00 96.31 94 PHE A N 1
ATOM 791 C CA . PHE A 1 94 ? -9.603 -3.521 -2.529 1.00 96.31 94 PHE A CA 1
ATOM 792 C C . PHE A 1 94 ? -10.766 -4.398 -2.980 1.00 96.31 94 PHE A C 1
ATOM 794 O O . PHE A 1 94 ? -11.844 -3.899 -3.302 1.00 96.31 94 PHE A O 1
ATOM 801 N N . ASP A 1 95 ? -10.522 -5.703 -2.992 1.00 96.00 95 ASP A N 1
ATOM 802 C CA . ASP A 1 95 ? -11.536 -6.723 -3.196 1.00 96.00 95 ASP A CA 1
ATOM 803 C C . ASP A 1 95 ? -12.283 -6.937 -1.876 1.00 96.00 95 ASP A C 1
ATOM 805 O O . ASP A 1 95 ? -11.736 -7.486 -0.914 1.00 96.00 95 ASP A O 1
ATOM 809 N N . GLN A 1 96 ? -13.525 -6.455 -1.828 1.00 93.69 96 GLN A N 1
ATOM 810 C CA . GLN A 1 96 ? -14.375 -6.531 -0.642 1.00 93.69 96 GLN A CA 1
ATOM 811 C C . GLN A 1 96 ? -14.871 -7.952 -0.365 1.00 93.69 96 GLN A C 1
ATOM 813 O O . GLN A 1 96 ? -15.091 -8.281 0.799 1.00 93.69 96 GLN A O 1
ATOM 818 N N . ASP A 1 97 ? -15.000 -8.789 -1.397 1.00 94.50 97 ASP A N 1
ATOM 819 C CA . ASP A 1 97 ? -15.511 -10.152 -1.260 1.00 94.50 97 ASP A CA 1
ATOM 820 C C . ASP A 1 97 ? -14.448 -11.058 -0.629 1.00 94.50 97 ASP A C 1
ATOM 822 O O . ASP A 1 97 ? -14.739 -11.841 0.275 1.00 94.50 97 ASP A O 1
ATOM 826 N N . ASN A 1 98 ? -13.189 -10.895 -1.050 1.00 94.00 98 ASN A N 1
ATOM 827 C CA . ASN A 1 98 ? -12.053 -11.665 -0.533 1.00 94.00 98 ASN A CA 1
ATOM 828 C C . ASN A 1 98 ? -11.255 -10.938 0.561 1.00 94.00 98 ASN A C 1
ATOM 830 O O . ASN A 1 98 ? -10.199 -11.429 0.962 1.00 94.00 98 ASN A O 1
ATOM 834 N N . LEU A 1 99 ? -11.690 -9.753 1.006 1.00 93.06 99 LEU A N 1
ATOM 835 C CA . LEU A 1 99 ? -10.971 -8.892 1.961 1.00 93.06 99 LEU A CA 1
ATOM 836 C C . LEU A 1 99 ? -9.485 -8.711 1.611 1.00 93.06 99 LEU A C 1
ATOM 838 O O . LEU A 1 99 ? -8.600 -8.784 2.467 1.00 93.06 99 LEU A O 1
ATOM 842 N N . THR A 1 100 ? -9.205 -8.507 0.326 1.00 94.25 100 THR A N 1
ATOM 843 C CA . THR A 1 100 ? -7.844 -8.543 -0.210 1.00 94.25 100 THR A CA 1
ATOM 844 C C . THR A 1 100 ? -7.488 -7.219 -0.868 1.00 94.25 100 THR A C 1
ATOM 846 O O . THR A 1 100 ? -8.165 -6.744 -1.778 1.00 94.25 100 THR A O 1
ATOM 849 N N . LEU A 1 101 ? -6.398 -6.613 -0.406 1.00 95.38 101 LEU A N 1
ATOM 850 C CA . LEU A 1 101 ? -5.841 -5.398 -0.988 1.00 95.38 101 LEU A CA 1
ATOM 851 C C . LEU A 1 101 ? -4.771 -5.753 -2.007 1.00 95.38 101 LEU A C 1
ATOM 853 O O . LEU A 1 101 ? -3.836 -6.487 -1.698 1.00 95.38 101 LEU A O 1
ATOM 857 N N . TYR A 1 102 ? -4.866 -5.118 -3.163 1.00 96.62 102 TYR A N 1
ATOM 858 C CA . TYR A 1 102 ? -3.858 -5.112 -4.205 1.00 96.62 102 TYR A CA 1
ATOM 859 C C . TYR A 1 102 ? -3.313 -3.694 -4.330 1.00 96.62 102 TYR A C 1
ATOM 861 O O . TYR A 1 102 ? -4.093 -2.746 -4.420 1.00 96.62 102 TYR A O 1
ATOM 869 N N . TYR A 1 103 ? -1.998 -3.521 -4.372 1.00 96.50 103 TYR A N 1
ATOM 870 C CA . TYR A 1 103 ? -1.396 -2.234 -4.719 1.00 96.50 103 TYR A CA 1
ATOM 871 C C . TYR A 1 103 ? -0.204 -2.411 -5.650 1.00 96.50 103 TYR A C 1
ATOM 873 O O . TYR A 1 103 ? 0.540 -3.388 -5.560 1.00 96.50 103 TYR A O 1
ATOM 881 N N . LEU A 1 104 ? -0.048 -1.464 -6.570 1.00 95.81 104 LEU A N 1
ATOM 882 C CA . LEU A 1 104 ? 0.995 -1.493 -7.583 1.00 95.81 104 LEU A CA 1
ATOM 883 C C . LEU A 1 104 ? 2.202 -0.682 -7.116 1.00 95.81 104 LEU A C 1
ATOM 885 O O . LEU A 1 104 ? 2.086 0.509 -6.820 1.00 95.81 104 LEU A O 1
ATOM 889 N N . VAL A 1 105 ? 3.368 -1.317 -7.105 1.00 95.00 105 VAL A N 1
ATOM 890 C CA . VAL A 1 105 ? 4.661 -0.639 -6.991 1.00 95.00 105 VAL A CA 1
ATOM 891 C C . VAL A 1 105 ? 5.295 -0.675 -8.371 1.00 95.00 105 VAL A C 1
ATOM 893 O O . VAL A 1 105 ? 5.520 -1.761 -8.895 1.00 95.00 105 VAL A O 1
ATOM 896 N N . SER A 1 106 ? 5.545 0.473 -8.998 1.00 94.06 106 SER A N 1
ATOM 897 C CA . SER A 1 106 ? 6.081 0.504 -10.366 1.00 94.06 106 SER A CA 1
ATOM 898 C C . SER A 1 106 ? 6.975 1.699 -10.641 1.00 94.06 106 SER A C 1
ATOM 900 O O . SER A 1 106 ? 6.768 2.769 -10.073 1.00 94.06 106 SER A O 1
ATOM 902 N N . GLY A 1 107 ? 7.901 1.559 -11.592 1.00 91.62 107 GLY A N 1
ATOM 903 C CA . GLY A 1 107 ? 8.674 2.702 -12.081 1.00 91.62 107 GLY A CA 1
ATOM 904 C C . GLY A 1 107 ? 7.814 3.734 -12.817 1.00 91.62 107 GLY A C 1
ATOM 905 O O . GLY A 1 107 ? 8.094 4.932 -12.773 1.00 91.62 107 GLY A O 1
ATOM 906 N N . ARG A 1 108 ? 6.713 3.284 -13.433 1.00 91.38 108 ARG A N 1
ATOM 907 C CA . ARG A 1 108 ? 5.798 4.138 -14.192 1.00 91.38 108 ARG A CA 1
ATOM 908 C C . ARG A 1 108 ? 5.128 5.208 -13.335 1.00 91.38 108 ARG A C 1
ATOM 910 O O . ARG A 1 108 ? 4.502 4.919 -12.311 1.00 91.38 108 ARG A O 1
ATOM 917 N N . GLY A 1 109 ? 5.153 6.436 -13.850 1.00 83.88 109 GLY A N 1
ATOM 918 C CA . GLY A 1 109 ? 4.461 7.586 -13.262 1.00 83.88 109 GLY A CA 1
ATOM 919 C C . GLY A 1 109 ? 5.200 8.218 -12.083 1.00 83.88 109 GLY A C 1
ATOM 920 O O . GLY A 1 109 ? 4.663 9.123 -11.447 1.00 83.88 109 GLY A O 1
ATOM 921 N N . VAL A 1 110 ? 6.424 7.770 -11.795 1.00 83.25 110 VAL A N 1
ATOM 922 C CA . VAL A 1 110 ? 7.302 8.408 -10.817 1.00 83.25 110 VAL A CA 1
ATOM 923 C C . VAL A 1 110 ? 8.241 9.364 -11.560 1.00 83.25 110 VAL A C 1
ATOM 925 O O . VAL A 1 110 ? 8.893 8.947 -12.519 1.00 83.25 110 VAL A O 1
ATOM 928 N N . PRO A 1 111 ? 8.330 10.644 -11.157 1.00 74.06 111 PRO A N 1
ATOM 929 C CA . PRO A 1 111 ? 9.261 11.580 -11.773 1.00 74.06 111 PRO A CA 1
ATOM 930 C C . PRO A 1 111 ? 10.696 11.058 -11.660 1.00 74.06 111 PRO A C 1
ATOM 932 O O . PRO A 1 111 ? 11.189 10.833 -10.554 1.00 74.06 111 PRO A O 1
ATOM 935 N N . GLN A 1 112 ? 11.376 10.882 -12.794 1.00 65.12 112 GLN A N 1
ATOM 936 C CA . GLN A 1 112 ? 12.799 10.560 -12.790 1.00 65.12 112 GLN A CA 1
ATOM 937 C C . GLN A 1 112 ? 13.567 11.783 -12.284 1.00 65.12 112 GLN A C 1
ATOM 939 O O . GLN A 1 112 ? 13.616 12.821 -12.944 1.00 65.12 112 GLN A O 1
ATOM 944 N N . GLN A 1 113 ? 14.160 11.674 -11.099 1.00 61.19 113 GLN A N 1
ATOM 945 C CA . GLN A 1 113 ? 15.213 12.591 -10.684 1.00 61.19 113 GLN A CA 1
ATOM 946 C C . GLN A 1 113 ? 16.544 12.005 -11.154 1.00 61.19 113 GLN A C 1
ATOM 948 O O . GLN A 1 113 ? 16.836 10.857 -10.815 1.00 61.19 113 GLN A O 1
ATOM 953 N N . PRO A 1 114 ? 17.354 12.749 -11.930 1.00 54.56 114 PRO A N 1
ATOM 954 C CA . PRO A 1 114 ? 18.655 12.260 -12.351 1.00 54.56 114 PRO A CA 1
ATOM 955 C C . PRO A 1 114 ? 19.502 11.959 -11.111 1.00 54.56 114 PRO A C 1
ATOM 957 O O . PRO A 1 114 ? 19.852 12.867 -10.354 1.00 54.56 114 PRO A O 1
ATOM 960 N N . ASN A 1 115 ? 19.845 10.691 -10.888 1.00 52.28 115 ASN A N 1
ATOM 961 C CA . ASN A 1 115 ? 20.845 10.328 -9.891 1.00 52.28 115 ASN A CA 1
ATOM 962 C C . ASN A 1 115 ? 22.230 10.666 -10.459 1.00 52.28 115 ASN A C 1
ATOM 964 O O . ASN A 1 115 ? 22.864 9.848 -11.116 1.00 52.28 115 ASN A O 1
ATOM 968 N N . ILE A 1 116 ? 22.705 11.890 -10.213 1.00 52.97 116 ILE A N 1
ATOM 969 C CA . ILE A 1 116 ? 24.002 12.390 -10.717 1.00 52.97 116 ILE A CA 1
ATOM 970 C C . ILE A 1 116 ? 25.204 11.734 -9.984 1.00 52.97 116 ILE A C 1
ATOM 972 O O . ILE A 1 116 ? 26.350 11.939 -10.366 1.00 52.97 116 ILE A O 1
ATOM 976 N N . ILE A 1 117 ? 24.977 10.922 -8.939 1.00 49.06 117 ILE A N 1
ATOM 977 C CA . ILE A 1 117 ? 26.017 10.547 -7.952 1.00 49.06 117 ILE A CA 1
ATOM 978 C C . ILE A 1 117 ? 26.343 9.032 -7.927 1.00 49.06 117 ILE A C 1
ATOM 980 O O . ILE A 1 117 ? 27.012 8.559 -7.014 1.00 49.06 117 ILE A O 1
ATOM 984 N N . SER A 1 118 ? 25.940 8.219 -8.910 1.00 54.34 118 SER A N 1
ATOM 985 C CA . SER A 1 118 ? 26.221 6.769 -8.847 1.00 54.34 118 SER A CA 1
ATOM 986 C C . SER A 1 118 ? 26.521 6.108 -10.190 1.00 54.34 118 SER A C 1
ATOM 988 O O . SER A 1 118 ? 25.864 6.409 -11.176 1.00 54.34 118 SER A O 1
ATOM 990 N N . ASN A 1 119 ? 27.421 5.112 -10.187 1.00 53.03 119 ASN A N 1
ATOM 991 C CA . ASN A 1 119 ? 27.687 4.158 -11.285 1.00 53.03 119 ASN A CA 1
ATOM 992 C C . ASN A 1 119 ? 26.502 3.195 -11.567 1.00 53.03 119 ASN A C 1
ATOM 994 O O . ASN A 1 119 ? 26.703 2.061 -11.998 1.00 53.03 119 ASN A O 1
ATOM 998 N N . LEU A 1 120 ? 25.275 3.608 -11.251 1.00 66.38 120 LEU A N 1
ATOM 999 C CA . LEU A 1 120 ? 24.036 2.866 -11.471 1.00 66.38 120 LEU A CA 1
ATOM 1000 C C . LEU A 1 120 ? 23.341 3.430 -12.714 1.00 66.38 120 LEU A C 1
ATOM 1002 O O . LEU A 1 120 ? 23.535 4.594 -13.057 1.00 66.38 120 LEU A O 1
ATOM 1006 N N . ASP A 1 121 ? 22.540 2.601 -13.386 1.00 77.00 121 ASP A N 1
ATOM 1007 C CA . ASP A 1 121 ? 21.714 3.022 -14.523 1.00 77.00 121 ASP A CA 1
ATOM 1008 C C . ASP A 1 121 ? 20.856 4.239 -14.107 1.00 77.00 121 ASP A C 1
ATOM 1010 O O . ASP A 1 121 ? 20.018 4.106 -13.210 1.00 77.00 121 ASP A O 1
ATOM 1014 N N . PRO A 1 122 ? 21.051 5.429 -14.712 1.00 75.50 122 PRO A N 1
ATOM 1015 C CA . PRO A 1 122 ? 20.400 6.664 -14.271 1.00 75.50 122 PRO A CA 1
ATOM 1016 C C . PRO A 1 122 ? 18.890 6.665 -14.532 1.00 75.50 122 PRO A C 1
ATOM 1018 O O . PRO A 1 122 ? 18.188 7.543 -14.035 1.00 75.50 122 PRO A O 1
ATOM 1021 N N . THR A 1 123 ? 18.392 5.695 -15.308 1.00 80.56 123 THR A N 1
ATOM 1022 C CA . THR A 1 123 ? 16.960 5.504 -15.571 1.00 80.56 123 THR A CA 1
ATOM 1023 C C . THR A 1 123 ? 16.250 4.724 -14.465 1.00 80.56 123 THR A C 1
ATOM 1025 O O . THR A 1 123 ? 15.020 4.658 -14.455 1.00 80.56 123 THR A O 1
ATOM 1028 N N . MET A 1 124 ? 17.006 4.128 -13.537 1.00 85.94 124 MET A N 1
ATOM 1029 C CA . MET A 1 124 ? 16.456 3.389 -12.409 1.00 85.94 124 MET A CA 1
ATOM 1030 C C . MET A 1 124 ? 16.116 4.313 -11.245 1.00 85.94 124 MET A C 1
ATOM 1032 O O . MET A 1 124 ? 16.887 5.197 -10.865 1.00 85.94 124 MET A O 1
ATOM 1036 N N . ILE A 1 125 ? 14.981 4.035 -10.616 1.00 86.88 125 ILE A N 1
ATOM 1037 C CA . ILE A 1 125 ? 14.480 4.788 -9.473 1.00 86.88 125 ILE A CA 1
ATOM 1038 C C . ILE A 1 125 ? 14.235 3.883 -8.268 1.00 86.88 125 ILE A C 1
ATOM 1040 O O . ILE A 1 125 ? 14.067 2.668 -8.386 1.00 86.88 125 ILE A O 1
ATOM 1044 N N . ASN A 1 126 ? 14.185 4.508 -7.095 1.00 88.81 126 ASN A N 1
ATOM 1045 C CA . ASN A 1 126 ? 13.779 3.857 -5.858 1.00 88.81 126 ASN A CA 1
ATOM 1046 C C . ASN A 1 126 ? 12.382 4.343 -5.478 1.00 88.81 126 ASN A C 1
ATOM 1048 O O . ASN A 1 126 ? 12.108 5.543 -5.515 1.00 88.81 126 ASN A O 1
ATOM 1052 N N . ILE A 1 127 ? 11.514 3.421 -5.077 1.00 91.12 127 ILE A N 1
ATOM 1053 C CA . ILE A 1 127 ? 10.134 3.718 -4.702 1.00 91.12 127 ILE A CA 1
ATOM 1054 C C . ILE A 1 127 ? 9.994 3.535 -3.196 1.00 91.12 127 ILE A C 1
ATOM 1056 O O . ILE A 1 127 ? 10.221 2.448 -2.660 1.00 91.12 127 ILE A O 1
ATOM 1060 N N . ASN A 1 128 ? 9.613 4.613 -2.512 1.00 91.81 128 ASN A N 1
ATOM 1061 C CA . ASN A 1 128 ? 9.304 4.591 -1.090 1.00 91.81 128 ASN A CA 1
ATOM 1062 C C . ASN A 1 128 ? 7.802 4.373 -0.889 1.00 91.81 128 ASN A C 1
ATOM 1064 O O . ASN A 1 128 ? 6.988 5.208 -1.279 1.00 91.81 128 ASN A O 1
ATOM 1068 N N . VAL A 1 129 ? 7.450 3.258 -0.260 1.00 93.56 129 VAL A N 1
ATOM 1069 C CA . VAL A 1 129 ? 6.085 2.920 0.145 1.00 93.56 129 VAL A CA 1
ATOM 1070 C C . VAL A 1 129 ? 5.901 3.304 1.609 1.00 93.56 129 VAL A C 1
ATOM 1072 O O . VAL A 1 129 ? 6.695 2.907 2.462 1.00 93.56 129 VAL A O 1
ATOM 1075 N N . GLN A 1 130 ? 4.839 4.058 1.892 1.00 94.12 130 GLN A N 1
ATOM 1076 C CA . GLN A 1 130 ? 4.405 4.434 3.240 1.00 94.12 130 GLN A CA 1
ATOM 1077 C C . GLN A 1 130 ? 3.038 3.808 3.480 1.00 94.12 130 GLN A C 1
ATOM 1079 O O . GLN A 1 130 ? 1.999 4.451 3.329 1.00 94.12 130 GLN A O 1
ATOM 1084 N N . PHE A 1 131 ? 3.063 2.521 3.808 1.00 94.12 131 PHE A N 1
ATOM 1085 C CA . PHE A 1 131 ? 1.869 1.709 3.927 1.00 94.12 131 PHE A CA 1
ATOM 1086 C C . PHE A 1 131 ? 1.192 1.951 5.275 1.00 94.12 131 PHE A C 1
ATOM 1088 O O . PHE A 1 131 ? 1.823 1.806 6.325 1.00 94.12 131 PHE A O 1
ATOM 1095 N N . ARG A 1 132 ? -0.095 2.300 5.252 1.00 93.38 132 ARG A N 1
ATOM 1096 C CA . ARG A 1 132 ? -0.981 2.374 6.418 1.00 93.38 132 ARG A CA 1
ATOM 1097 C C . ARG A 1 132 ? -2.369 1.903 6.019 1.00 93.38 132 ARG A C 1
ATOM 1099 O O . ARG A 1 132 ? -3.046 2.542 5.214 1.00 93.38 132 ARG A O 1
ATOM 1106 N N . VAL A 1 133 ? -2.796 0.797 6.608 1.00 92.25 133 VAL A N 1
ATOM 1107 C CA . VAL A 1 133 ? -4.136 0.246 6.416 1.00 92.25 133 VAL A CA 1
ATOM 1108 C C . VAL A 1 133 ? -4.718 -0.076 7.774 1.00 92.25 133 VAL A C 1
ATOM 1110 O O . VAL A 1 133 ? -4.114 -0.815 8.548 1.00 92.25 133 VAL A O 1
ATOM 1113 N N . PHE A 1 134 ? -5.879 0.502 8.065 1.00 90.62 134 PHE A N 1
ATOM 1114 C CA . PHE A 1 134 ? -6.541 0.317 9.348 1.00 90.62 134 PHE A CA 1
ATOM 1115 C C . PHE A 1 134 ? -8.057 0.465 9.245 1.00 90.62 134 PHE A C 1
ATOM 1117 O O . PHE A 1 134 ? -8.615 1.051 8.309 1.00 90.62 134 PHE A O 1
ATOM 1124 N N . ARG A 1 135 ? -8.731 -0.077 10.257 1.00 88.62 135 ARG A N 1
ATOM 1125 C CA . ARG A 1 135 ? -10.149 0.149 10.507 1.00 88.62 135 ARG A CA 1
ATOM 1126 C C . ARG A 1 135 ? -10.320 1.429 11.317 1.00 88.62 135 ARG A C 1
ATOM 1128 O O . ARG A 1 135 ? -9.688 1.597 12.359 1.00 88.62 135 ARG A O 1
ATOM 1135 N N . CYS A 1 136 ? -11.162 2.335 10.844 1.00 86.44 136 CYS A N 1
ATOM 1136 C CA . CYS A 1 136 ? -11.418 3.583 11.551 1.00 86.44 136 CYS A CA 1
ATOM 1137 C C . CYS A 1 136 ? -12.370 3.349 12.725 1.00 86.44 136 CYS A C 1
ATOM 1139 O O . CYS A 1 136 ? -13.296 2.547 12.628 1.00 86.44 136 CYS A O 1
ATOM 1141 N N . PHE A 1 137 ? -12.147 4.063 13.832 1.00 83.62 137 PHE A N 1
ATOM 1142 C CA . PHE A 1 137 ? -13.060 4.023 14.977 1.00 83.62 137 PHE A CA 1
ATOM 1143 C C . PHE A 1 137 ? -14.420 4.644 14.625 1.00 83.62 137 PHE A C 1
ATOM 1145 O O . PHE A 1 137 ? -15.465 4.118 14.995 1.00 83.62 137 PHE A O 1
ATOM 1152 N N . TYR A 1 138 ? -14.401 5.740 13.862 1.00 81.88 138 TYR A N 1
ATOM 1153 C CA . TYR A 1 138 ? -15.596 6.415 13.368 1.00 81.88 138 TYR A CA 1
ATOM 1154 C C . TYR A 1 138 ? -15.910 6.032 11.921 1.00 81.88 138 TYR A C 1
ATOM 1156 O O . TYR A 1 138 ? -15.014 5.722 11.127 1.00 81.88 138 TYR A O 1
ATOM 1164 N N . GLN A 1 139 ? -17.193 6.109 11.566 1.00 77.75 139 GLN A N 1
ATOM 1165 C CA . GLN A 1 139 ? -17.659 5.892 10.200 1.00 77.75 139 GLN A CA 1
ATOM 1166 C C . GLN A 1 139 ? -16.968 6.875 9.241 1.00 77.75 139 GLN A C 1
ATOM 1168 O O . GLN A 1 139 ? -16.854 8.066 9.525 1.00 77.75 139 GLN A O 1
ATOM 1173 N N . ASN A 1 140 ? -16.477 6.362 8.109 1.00 73.75 140 ASN A N 1
ATOM 1174 C CA . ASN A 1 140 ? -15.748 7.126 7.087 1.00 73.75 140 ASN A CA 1
ATOM 1175 C C . ASN A 1 140 ? -14.481 7.844 7.586 1.00 73.75 140 ASN A C 1
ATOM 1177 O O . ASN A 1 140 ? -14.031 8.794 6.950 1.00 73.75 140 ASN A O 1
ATOM 1181 N N . CYS A 1 141 ? -13.902 7.417 8.717 1.00 79.38 141 CYS A N 1
ATOM 1182 C CA . CYS A 1 141 ? -12.701 8.029 9.299 1.00 79.38 141 CYS A CA 1
ATOM 1183 C C . CYS A 1 141 ? -12.851 9.523 9.635 1.00 79.38 141 CYS A C 1
ATOM 1185 O O . CYS A 1 141 ? -11.853 10.208 9.857 1.00 79.38 141 CYS A O 1
ATOM 1187 N N . ALA A 1 142 ? -14.086 10.022 9.693 1.00 81.19 142 ALA A N 1
ATOM 1188 C CA . ALA A 1 142 ? -14.385 11.389 10.070 1.00 81.19 142 ALA A CA 1
ATOM 1189 C C . ALA A 1 142 ? -14.737 11.424 11.562 1.00 81.19 142 ALA A C 1
ATOM 1191 O O . ALA A 1 142 ? -15.524 10.586 12.012 1.00 81.19 142 ALA A O 1
ATOM 1192 N N . PRO A 1 143 ? -14.187 12.366 12.350 1.00 79.38 143 PRO A N 1
ATOM 1193 C CA . PRO A 1 143 ? -14.686 12.581 13.698 1.00 79.38 143 PRO A CA 1
ATOM 1194 C C . PRO A 1 143 ? -16.189 12.891 13.631 1.00 79.38 143 PRO A C 1
ATOM 1196 O O . PRO A 1 143 ? -16.641 13.521 12.666 1.00 79.38 143 PRO A O 1
ATOM 1199 N N . PRO A 1 144 ? -16.978 12.455 14.627 1.00 77.44 144 PRO A N 1
ATOM 1200 C CA . PRO A 1 144 ? -18.393 12.771 14.658 1.00 77.44 144 PRO A CA 1
ATOM 1201 C C . PRO A 1 144 ? -18.552 14.296 14.636 1.00 77.44 144 PRO A C 1
ATOM 1203 O O . PRO A 1 144 ? -17.692 15.005 15.180 1.00 77.44 144 PRO A O 1
ATOM 1206 N N . PRO A 1 145 ? -19.628 14.819 14.019 1.00 79.19 145 PRO A N 1
ATOM 1207 C CA . PRO A 1 145 ? -19.933 16.237 14.088 1.00 79.19 145 PRO A CA 1
ATOM 1208 C C . PRO A 1 145 ? -19.837 16.682 15.542 1.00 79.19 145 PRO A C 1
ATOM 1210 O O . PRO A 1 145 ? -20.397 16.030 16.428 1.00 79.19 145 PRO A O 1
ATOM 1213 N N . ARG A 1 146 ? -19.085 17.758 15.798 1.00 73.75 146 ARG A N 1
ATOM 1214 C CA . ARG A 1 146 ? -19.000 18.329 17.141 1.00 73.75 146 ARG A CA 1
ATOM 1215 C C . ARG A 1 146 ? -20.433 18.554 17.598 1.00 73.75 146 ARG A C 1
ATOM 1217 O O . ARG A 1 146 ? -21.170 19.239 16.891 1.00 73.75 146 ARG A O 1
ATOM 1224 N N . ALA A 1 147 ? -20.828 17.946 18.718 1.00 66.81 147 ALA A N 1
ATOM 1225 C CA . ALA A 1 147 ? -22.159 18.153 19.260 1.00 66.81 147 ALA A CA 1
ATOM 1226 C C . ALA A 1 147 ? -22.386 19.666 19.331 1.00 66.81 147 ALA A C 1
ATOM 1228 O O . ALA A 1 147 ? -21.633 20.379 20.002 1.00 66.81 147 ALA A O 1
ATOM 1229 N N . THR A 1 148 ? -23.363 20.169 18.575 1.00 55.34 148 THR A N 1
ATOM 1230 C CA . THR A 1 148 ? -23.900 21.500 18.821 1.00 55.34 148 THR A CA 1
ATOM 1231 C C . THR A 1 148 ? -24.351 21.453 20.260 1.00 55.34 148 THR A C 1
ATOM 1233 O O . THR A 1 148 ? -25.239 20.667 20.585 1.00 55.34 148 THR A O 1
ATOM 1236 N N . VAL A 1 149 ? -23.669 22.200 21.125 1.00 56.62 149 VAL A N 1
ATOM 1237 C CA . VAL A 1 149 ? -24.081 22.370 22.510 1.00 56.62 149 VAL A CA 1
ATOM 1238 C C . VAL A 1 149 ? -25.507 22.895 22.427 1.00 56.62 149 VAL A C 1
ATOM 1240 O O . VAL A 1 149 ? -25.723 24.062 22.109 1.00 56.62 149 VAL A O 1
ATOM 1243 N N . THR A 1 150 ? -26.493 22.015 22.606 1.00 49.12 150 THR A N 1
ATOM 1244 C CA . THR A 1 150 ? -27.868 22.429 22.840 1.00 49.12 150 THR A CA 1
ATOM 1245 C C . THR A 1 150 ? -27.768 23.414 23.993 1.00 49.12 150 THR A C 1
ATOM 1247 O O . THR A 1 150 ? -27.067 23.129 24.966 1.00 49.12 150 THR A O 1
ATOM 1250 N N . SER A 1 151 ? -28.379 24.590 23.868 1.00 52.22 151 SER A N 1
ATOM 1251 C CA . SER A 1 151 ? -28.329 25.702 24.828 1.00 52.22 151 SER A CA 1
ATOM 1252 C C . SER A 1 151 ? -29.040 25.389 26.159 1.00 52.22 151 SER A C 1
ATOM 1254 O O . SER A 1 151 ? -29.820 26.180 26.673 1.00 52.22 151 SER A O 1
ATOM 1256 N N . GLY A 1 152 ? -28.786 24.203 26.696 1.00 50.53 152 GLY A N 1
ATOM 1257 C CA . GLY A 1 152 ? -29.225 23.641 27.960 1.00 50.53 152 GLY A CA 1
ATOM 1258 C C . GLY A 1 152 ? -28.115 22.750 28.513 1.00 50.53 152 GLY A C 1
ATOM 1259 O O . GLY A 1 152 ? -28.373 21.650 28.989 1.00 50.53 152 GLY A O 1
ATOM 1260 N N . ALA A 1 153 ? -26.864 23.202 28.391 1.00 47.50 153 ALA A N 1
ATOM 1261 C CA . ALA A 1 153 ? -25.777 22.722 29.227 1.00 47.50 153 ALA A CA 1
ATOM 1262 C C . ALA A 1 153 ? -26.235 22.812 30.696 1.00 47.50 153 ALA A C 1
ATOM 1264 O O . ALA A 1 153 ? -26.599 23.914 31.117 1.00 47.50 153 ALA A O 1
ATOM 1265 N N . PRO A 1 154 ? -26.274 21.716 31.477 1.00 54.06 154 PRO A N 1
ATOM 1266 C CA . PRO A 1 154 ? -26.586 21.811 32.895 1.00 54.06 154 PRO A CA 1
ATOM 1267 C C . PRO A 1 154 ? -25.424 22.488 33.619 1.00 54.06 154 PRO A C 1
ATOM 1269 O O . PRO A 1 154 ? -24.562 21.797 34.124 1.00 54.06 154 PRO A O 1
ATOM 1272 N N . ASP A 1 155 ? -25.381 23.822 33.613 1.00 53.75 155 ASP A N 1
ATOM 1273 C CA . ASP A 1 155 ? -24.668 24.701 34.554 1.00 53.75 155 ASP A CA 1
ATOM 1274 C C . ASP A 1 155 ? -23.307 24.163 35.065 1.00 53.75 155 ASP A C 1
ATOM 1276 O O . ASP A 1 155 ? -23.011 24.217 36.258 1.00 53.75 155 ASP A O 1
ATOM 1280 N N . TYR A 1 156 ? -22.495 23.575 34.176 1.00 57.25 156 TYR A N 1
ATOM 1281 C CA . TYR A 1 156 ? -21.372 22.702 34.558 1.00 57.25 156 TYR A CA 1
ATOM 1282 C C . TYR A 1 156 ? -20.024 23.423 34.635 1.00 57.25 156 TYR A C 1
ATOM 1284 O O . TYR A 1 156 ? -18.982 22.793 34.608 1.00 57.25 156 TYR A O 1
ATOM 1292 N N . ASN A 1 157 ? -20.001 24.752 34.740 1.00 57.22 157 ASN A N 1
ATOM 1293 C CA . ASN A 1 157 ? -18.761 25.504 34.977 1.00 57.22 157 ASN A CA 1
ATOM 1294 C C . ASN A 1 157 ? -19.041 26.783 35.769 1.00 57.22 157 ASN A C 1
ATOM 1296 O O . ASN A 1 157 ? -18.763 27.892 35.318 1.00 57.22 157 ASN A O 1
ATOM 1300 N N . VAL A 1 158 ? -19.642 26.643 36.951 1.00 63.31 158 VAL A N 1
ATOM 1301 C CA . VAL A 1 158 ? -19.892 27.806 37.814 1.00 63.31 158 VAL A CA 1
ATOM 1302 C C . VAL A 1 158 ? -18.657 28.181 38.641 1.00 63.31 158 VAL A C 1
ATOM 1304 O O . VAL A 1 158 ? -18.414 29.360 38.856 1.00 63.31 158 VAL A O 1
ATOM 1307 N N . TRP A 1 159 ? -17.822 27.217 39.039 1.00 68.75 159 TRP A N 1
ATOM 1308 C CA . TRP A 1 159 ? -16.680 27.430 39.945 1.00 68.75 159 TRP A CA 1
ATOM 1309 C C . TRP A 1 159 ? -15.460 28.107 39.303 1.00 68.75 159 TRP A C 1
ATOM 1311 O O . TRP A 1 159 ? -14.597 28.620 40.009 1.00 68.75 159 TRP A O 1
ATOM 1321 N N . SER A 1 160 ? -15.398 28.181 37.973 1.00 71.12 160 SER A N 1
ATOM 1322 C CA . SER A 1 160 ? -14.410 29.002 37.259 1.00 71.12 160 SER A CA 1
ATOM 1323 C C . SER A 1 160 ? -14.750 30.499 37.259 1.00 71.12 160 SER A C 1
ATOM 1325 O O . SER A 1 160 ? -13.955 31.301 36.777 1.00 71.12 160 SER A O 1
ATOM 1327 N N . ASN A 1 161 ? -15.928 30.890 37.760 1.00 77.31 161 ASN A N 1
ATOM 1328 C CA . ASN A 1 161 ? -16.352 32.283 37.868 1.00 77.31 161 ASN A CA 1
ATOM 1329 C C . ASN A 1 161 ? -16.219 32.772 39.322 1.00 77.31 161 ASN A C 1
ATOM 1331 O O . ASN A 1 161 ? -16.652 32.088 40.248 1.00 77.31 161 ASN A O 1
ATOM 1335 N N . SER A 1 162 ? -15.667 33.972 39.529 1.00 77.69 162 SER A N 1
ATOM 1336 C CA . SER A 1 162 ? -15.538 34.592 40.856 1.00 77.69 162 SER A CA 1
ATOM 1337 C C . SER A 1 162 ? -16.880 34.718 41.577 1.00 77.69 162 SER A C 1
ATOM 1339 O O . SER A 1 162 ? -16.963 34.430 42.771 1.00 77.69 162 SER A O 1
ATOM 1341 N N . SER A 1 163 ? -17.952 35.032 40.843 1.00 79.81 163 SER A N 1
ATOM 1342 C CA . SER A 1 163 ? -19.296 35.194 41.407 1.00 79.81 163 SER A CA 1
ATOM 1343 C C . SER A 1 163 ? -19.848 33.913 42.034 1.00 79.81 163 SER A C 1
ATOM 1345 O O . SER A 1 163 ? -20.719 33.979 42.895 1.00 79.81 163 SER A O 1
ATOM 1347 N N . PHE A 1 164 ? -19.358 32.733 41.641 1.00 80.19 164 PHE A N 1
ATOM 1348 C CA . PHE A 1 164 ? -19.739 31.499 42.323 1.00 80.19 164 PHE A CA 1
ATOM 1349 C C . PHE A 1 164 ? -19.192 31.450 43.743 1.00 80.19 164 PHE A C 1
ATOM 1351 O O . PHE A 1 164 ? -19.911 31.010 44.629 1.00 80.19 164 PHE A O 1
ATOM 1358 N N . TRP A 1 165 ? -17.959 31.898 43.972 1.00 83.06 165 TRP A N 1
ATOM 1359 C CA . TRP A 1 165 ? -17.317 31.844 45.285 1.00 83.06 165 TRP A CA 1
ATOM 1360 C C . TRP A 1 165 ? -17.878 32.895 46.243 1.00 83.06 165 TRP A C 1
ATOM 1362 O O . TRP A 1 165 ? -18.153 32.597 47.403 1.00 83.06 165 TRP A O 1
ATOM 1372 N N . GLU A 1 166 ? -18.163 34.087 45.722 1.00 82.44 166 GLU A N 1
ATOM 1373 C CA . GLU A 1 166 ? -18.755 35.208 46.467 1.00 82.44 166 GLU A CA 1
ATOM 1374 C C . GLU A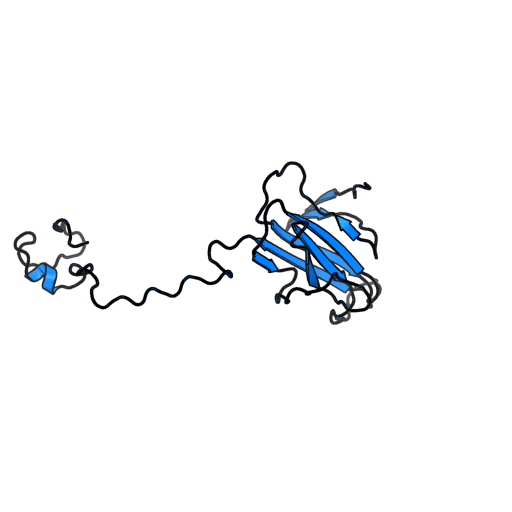 1 166 ? -20.171 34.919 46.989 1.00 82.44 166 GLU A C 1
ATOM 1376 O O . GLU A 1 166 ? -20.647 35.579 47.906 1.00 82.44 166 GLU A O 1
ATOM 1381 N N . LEU A 1 167 ? -20.853 33.915 46.433 1.00 77.12 167 LEU A N 1
ATOM 1382 C CA . LEU A 1 167 ? -22.218 33.538 46.809 1.00 77.12 167 LEU A CA 1
ATOM 1383 C C . LEU A 1 167 ? -22.280 32.304 47.728 1.00 77.12 167 LEU A C 1
ATOM 1385 O O . LEU A 1 167 ? -23.375 31.805 47.999 1.00 77.12 167 LEU A O 1
ATOM 1389 N N . ARG A 1 168 ? -21.136 31.777 48.193 1.00 75.06 168 ARG A N 1
ATOM 1390 C CA . ARG A 1 168 ? -21.073 30.512 48.949 1.00 75.06 168 ARG A CA 1
ATOM 1391 C C . ARG A 1 168 ? -20.654 30.723 50.392 1.00 75.06 168 ARG A C 1
ATOM 1393 O O . ARG A 1 168 ? -19.496 31.020 50.680 1.00 75.06 168 ARG A O 1
ATOM 1400 N N . SER A 1 169 ? -21.583 30.449 51.304 1.00 79.69 169 SER A N 1
ATOM 1401 C CA . SER A 1 169 ? -21.315 30.418 52.743 1.00 79.69 169 SER A CA 1
ATOM 1402 C C . SER A 1 169 ? -20.269 29.375 53.121 1.00 79.69 169 SER A C 1
ATOM 1404 O O . SER A 1 169 ? -19.503 29.585 54.053 1.00 79.69 169 SER A O 1
ATOM 1406 N N . GLU A 1 170 ? -20.209 28.264 52.385 1.00 81.25 170 GLU A N 1
ATOM 1407 C CA . GLU A 1 170 ? -19.291 27.154 52.650 1.00 81.25 170 GLU A CA 1
ATOM 1408 C C . GLU A 1 170 ? -17.820 27.545 52.451 1.00 81.25 170 GLU A C 1
ATOM 1410 O O . GLU A 1 170 ? -16.943 26.902 53.016 1.00 81.25 170 GLU A O 1
ATOM 1415 N N . ASN A 1 171 ? -17.559 28.609 51.681 1.00 79.81 171 ASN A N 1
ATOM 1416 C CA . ASN A 1 171 ? -16.224 29.150 51.417 1.00 79.81 171 ASN A CA 1
ATOM 1417 C C . ASN A 1 171 ? -16.108 30.618 51.877 1.00 79.81 171 ASN A C 1
ATOM 1419 O O . ASN A 1 171 ? -15.379 31.407 51.278 1.00 79.81 171 ASN A O 1
ATOM 1423 N N . ASN A 1 172 ? -16.860 31.000 52.919 1.00 82.62 172 ASN A N 1
ATOM 1424 C CA . ASN A 1 172 ? -16.844 32.339 53.525 1.00 82.62 172 ASN A CA 1
ATOM 1425 C C . ASN A 1 172 ? -17.101 33.502 52.548 1.00 82.62 172 ASN A C 1
ATOM 1427 O O . ASN A 1 172 ? -16.623 34.612 52.779 1.00 82.62 172 ASN A O 1
ATOM 1431 N N . TYR A 1 173 ? -17.867 33.268 51.477 1.00 83.38 173 TYR A N 1
ATOM 1432 C CA . TYR A 1 173 ? -18.180 34.272 50.453 1.00 83.38 173 TYR A CA 1
ATOM 1433 C C . TYR A 1 173 ? -16.931 34.914 49.822 1.00 83.38 173 TYR A C 1
ATOM 1435 O O . TYR A 1 173 ? -16.968 36.063 49.384 1.00 83.38 173 TYR A O 1
ATOM 1443 N N . SER A 1 174 ? -15.813 34.186 49.794 1.00 83.69 174 SER A N 1
ATOM 1444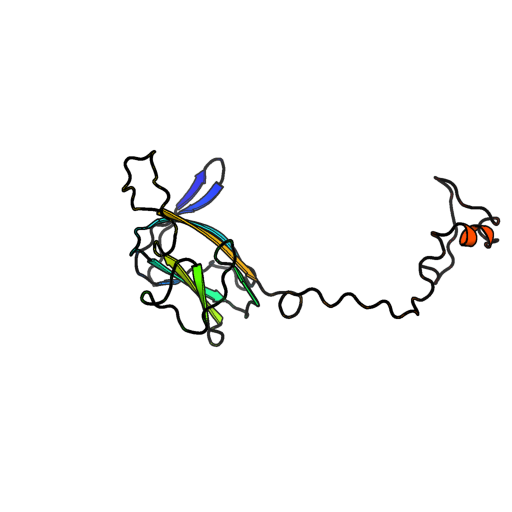 C CA . SER A 1 174 ? -14.524 34.690 49.320 1.00 83.69 174 SER A CA 1
ATOM 1445 C C . SER A 1 174 ? -13.990 33.876 48.152 1.00 83.69 174 SER A C 1
ATOM 1447 O O . SER A 1 174 ? -14.152 32.657 48.109 1.00 83.69 174 SER A O 1
ATOM 1449 N N . ILE A 1 175 ? -13.335 34.564 47.215 1.00 85.94 175 ILE A N 1
ATOM 1450 C CA . ILE A 1 175 ? -12.636 33.934 46.095 1.00 85.94 175 ILE A CA 1
ATOM 1451 C C . ILE A 1 175 ? -11.374 33.244 46.641 1.00 85.94 175 ILE A C 1
ATOM 1453 O O . ILE A 1 175 ? -10.559 33.924 47.267 1.00 85.94 175 ILE A O 1
ATOM 1457 N N . PRO A 1 176 ? -11.190 31.937 46.398 1.00 85.75 176 PRO A N 1
ATOM 1458 C CA . PRO A 1 176 ? -10.017 31.201 46.862 1.00 85.75 176 PRO A CA 1
ATOM 1459 C C . PRO A 1 176 ? -8.722 31.701 46.213 1.00 85.75 176 PRO A C 1
ATOM 1461 O O . PRO A 1 176 ? -8.687 31.974 45.009 1.00 85.75 176 PRO A O 1
ATOM 1464 N N . ALA A 1 177 ? -7.650 31.774 46.996 1.00 85.75 177 ALA A N 1
ATOM 1465 C CA . ALA A 1 177 ? -6.295 32.028 46.526 1.00 85.75 177 ALA A CA 1
ATOM 1466 C C . ALA A 1 177 ? -5.540 30.718 46.231 1.00 85.75 177 ALA A C 1
ATOM 1468 O O . ALA A 1 177 ? -5.984 29.612 46.547 1.00 85.75 177 ALA A O 1
ATOM 1469 N N . GLU A 1 178 ? -4.374 30.836 45.595 1.00 82.62 178 GLU A N 1
ATOM 1470 C CA . GLU A 1 178 ? -3.514 29.686 45.323 1.00 82.62 178 GLU A CA 1
ATOM 1471 C C . GLU A 1 178 ? -3.085 29.007 46.634 1.00 82.62 178 GLU A C 1
ATOM 1473 O O . GLU A 1 178 ? -2.499 29.638 47.512 1.00 82.62 178 GLU A O 1
ATOM 1478 N N . GLY A 1 179 ? -3.381 27.710 46.755 1.00 82.62 179 GLY A N 1
ATOM 1479 C CA . GLY A 1 179 ? -3.104 26.916 47.956 1.00 82.62 179 GLY A CA 1
ATOM 1480 C C . GLY A 1 179 ? -4.281 26.778 48.927 1.00 82.62 179 GLY A C 1
ATOM 1481 O O . GLY A 1 179 ? -4.171 26.011 49.886 1.00 82.62 179 GLY A O 1
ATOM 1482 N N . ASP A 1 180 ? -5.411 27.443 48.673 1.00 84.19 180 ASP A N 1
ATOM 1483 C CA . ASP A 1 180 ? -6.588 27.351 49.537 1.00 84.19 180 ASP A CA 1
ATOM 1484 C C . ASP A 1 180 ? -7.338 26.022 49.387 1.00 84.19 180 ASP A C 1
ATOM 1486 O O . ASP A 1 180 ? -7.440 25.423 48.313 1.00 84.19 180 ASP A O 1
ATOM 1490 N N . SER A 1 181 ? -7.919 25.573 50.501 1.00 84.44 181 SER A N 1
ATOM 1491 C CA . SER A 1 181 ? -8.838 24.435 50.523 1.00 84.44 181 SER A CA 1
ATOM 1492 C C . SER A 1 181 ? -10.267 24.916 50.306 1.00 84.44 181 SER A C 1
ATOM 1494 O O . SER A 1 181 ? -10.747 25.782 51.033 1.00 84.44 181 SER A O 1
ATOM 1496 N N . VAL A 1 182 ? -10.957 24.326 49.330 1.00 84.25 182 VAL A N 1
ATOM 1497 C CA . VAL A 1 182 ? -12.306 24.742 48.922 1.00 84.25 182 VAL A CA 1
ATOM 1498 C C . VAL A 1 182 ? -13.289 23.583 48.963 1.00 84.25 182 VAL A C 1
ATOM 1500 O O . VAL A 1 182 ? -12.929 22.428 48.724 1.00 84.25 182 VAL A O 1
ATOM 1503 N N . VAL A 1 183 ? -14.557 23.895 49.225 1.00 81.25 183 VAL A N 1
ATOM 1504 C CA . VAL A 1 183 ? -15.653 22.920 49.235 1.00 81.25 183 VAL A CA 1
ATOM 1505 C C . VAL A 1 183 ? -16.564 23.160 48.033 1.00 81.25 183 VAL A C 1
ATOM 1507 O O . VAL A 1 183 ? -17.172 24.225 47.906 1.00 81.25 183 VAL A O 1
ATOM 1510 N N . ILE A 1 184 ? -16.682 22.152 47.161 1.00 77.88 184 ILE A N 1
ATOM 1511 C CA . ILE A 1 184 ? -17.567 22.164 45.985 1.00 77.88 184 ILE A CA 1
ATOM 1512 C C . ILE A 1 184 ? -18.750 21.209 46.232 1.00 77.88 184 ILE A C 1
ATOM 1514 O O . ILE A 1 184 ? -18.539 20.000 46.363 1.00 77.88 184 ILE A O 1
ATOM 1518 N N . PRO A 1 185 ? -20.001 21.707 46.293 1.00 68.44 185 PRO A N 1
ATOM 1519 C CA . PRO A 1 185 ? -21.179 20.867 46.493 1.00 68.44 185 PRO A CA 1
ATOM 1520 C C . PRO A 1 185 ? -21.427 19.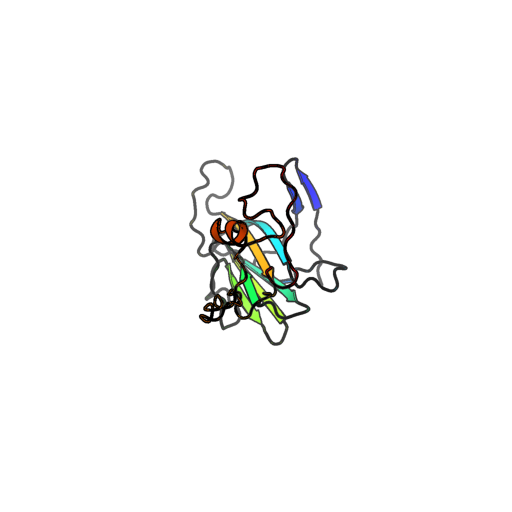880 45.344 1.00 68.44 185 PRO A C 1
ATOM 1522 O O . PRO A 1 185 ? -21.180 20.162 44.170 1.00 68.44 185 PRO A O 1
ATOM 1525 N N . LYS A 1 186 ? -21.986 18.716 45.684 1.00 64.38 186 LYS A N 1
ATOM 1526 C CA . LYS A 1 186 ? -22.287 17.641 44.730 1.00 64.38 186 LYS A CA 1
ATOM 1527 C C . LYS A 1 186 ? -23.314 18.103 43.681 1.00 64.38 186 LYS A C 1
ATOM 1529 O O . LYS A 1 186 ? -24.356 18.641 44.040 1.00 64.38 186 LYS A O 1
ATOM 1534 N N . GLY A 1 187 ? -23.042 17.846 42.397 1.00 59.91 187 GLY A N 1
ATOM 1535 C CA . GLY A 1 187 ? -23.942 18.181 41.278 1.00 59.91 187 GLY A CA 1
ATOM 1536 C C . GLY A 1 187 ? -23.683 19.532 40.595 1.00 59.91 187 GLY A C 1
ATOM 1537 O O . GLY A 1 187 ? -24.520 19.978 39.815 1.00 59.91 187 GLY A O 1
ATOM 1538 N N . LYS A 1 188 ? -22.551 20.185 40.886 1.00 54.22 188 LYS A N 1
ATOM 1539 C CA . LYS A 1 188 ? -22.088 21.428 40.237 1.00 54.22 188 LYS A CA 1
ATOM 1540 C C . LYS A 1 188 ? -20.715 21.276 39.559 1.00 54.22 188 LYS A C 1
ATOM 1542 O O . LYS A 1 188 ? -19.956 22.241 39.473 1.00 54.22 188 LYS A O 1
ATOM 1547 N N . VAL A 1 189 ? -20.420 20.053 39.113 1.00 50.59 189 VAL A N 1
ATOM 1548 C CA . VAL A 1 189 ? -19.226 19.667 38.343 1.00 50.59 189 VAL A CA 1
ATOM 1549 C C . VAL A 1 189 ? -19.649 19.329 36.925 1.00 50.59 189 VAL A C 1
ATOM 1551 O O . VAL A 1 189 ? -20.697 18.654 36.801 1.00 50.59 189 VAL A O 1
#

Radius of gyration: 27.9 Å; chains: 1; bounding box: 57×56×73 Å

Organism: Scyliorhinus torazame (NCBI:txid75743)